Protein AF-A4HGJ4-F1 (afdb_monomer_lite)

Foldseek 3Di:
DFDFDDDPPDDPDDDDDDDDDDDDDDDDDDDDDDDDDDDDDDDDDDDDDPDDDDDDDDDDDDDDDDDDDDPPPDPPPPPDPPDDDDDDDDDDDDDDDDDDDDDPPPPPPDQPFPLAQDQVDPLQPQEPRVVLSVLSCVVCPPHPVVVVSVVVSVVVVVVVVVVVVVVVVVVVDDPVVVVVVVVVVVVVVVVVVVPDDPLWDKGKGFGPQQQVVLVCVVPVVCLVFWEFEDDQQFGQATHSVLSNLSDGHGDRNVSSCVSPVRYHYHYGDVVSLQVVLVVLLVLLCVQAVPWDDDPSGIIMGRNSVVCVVVVVDDVVNSVVVSSVSD

Radius of gyration: 28.32 Å; chains: 1; bounding box: 70×80×65 Å

Secondary structure (DSSP, 8-state):
----------------------------------PPPPP--------------------------------SSSSSSSSS--SS---PPP-----------------------TTS----STT-TTS-HHHHHHHHHHHHTTSHHHHHHHHHHHHHHHHHHHHHHHHHHHHHS-HHHHHHHHHHHHHHHHHHHHT------EEEEE-TTHHHHHHHHH-GGGTTS-EEEE-SS-EEEE-HHHHHTT--TTS-HHHHHHH-TT-EEEPP-HHHHHHHHHHHHHHHTTT-TT-EEETTTEEEEETHHHHHH-TT--HHHHHHHHHHH-

Structure (mmCIF, N/CA/C/O backbone):
data_AF-A4HGJ4-F1
#
_entry.id   AF-A4HGJ4-F1
#
loop_
_atom_site.group_PDB
_atom_site.id
_atom_site.type_symbol
_atom_site.label_atom_id
_atom_site.label_alt_id
_atom_site.label_comp_id
_atom_site.label_asym_id
_atom_site.label_entity_id
_atom_site.label_seq_id
_atom_site.pdbx_PDB_ins_code
_atom_site.Cartn_x
_atom_site.Cartn_y
_atom_site.Cartn_z
_atom_site.occupancy
_atom_site.B_iso_or_equiv
_atom_site.auth_seq_id
_atom_site.auth_comp_id
_atom_site.auth_asym_id
_atom_site.auth_atom_id
_atom_site.pdbx_PDB_model_num
ATOM 1 N N . MET A 1 1 ? 2.412 -6.484 -20.159 1.00 36.53 1 MET A N 1
ATOM 2 C CA . MET A 1 1 ? 2.155 -5.087 -19.794 1.00 36.53 1 MET A CA 1
ATOM 3 C C . MET A 1 1 ? 1.325 -5.109 -18.534 1.00 36.53 1 MET A C 1
ATOM 5 O O . MET A 1 1 ? 0.132 -5.397 -18.604 1.00 36.53 1 MET A O 1
ATOM 9 N N . LEU A 1 2 ? 1.982 -4.941 -17.387 1.00 36.12 2 LEU A N 1
ATOM 10 C CA . LEU A 1 2 ? 1.261 -4.627 -16.158 1.00 36.12 2 LEU A CA 1
ATOM 11 C C . LEU A 1 2 ? 0.687 -3.218 -16.354 1.00 36.12 2 LEU A C 1
ATOM 13 O O . LEU A 1 2 ? 1.397 -2.320 -16.800 1.00 36.12 2 LEU A O 1
ATOM 17 N N . ARG A 1 3 ? -0.611 -3.014 -16.108 1.00 36.28 3 ARG A N 1
ATOM 18 C CA . ARG A 1 3 ? -1.136 -1.643 -16.056 1.00 36.28 3 ARG A CA 1
ATOM 19 C C . ARG A 1 3 ? -0.611 -0.991 -14.766 1.00 36.28 3 ARG A C 1
ATOM 21 O O . ARG A 1 3 ? -0.331 -1.680 -13.796 1.00 36.28 3 ARG A O 1
ATOM 28 N N . LEU A 1 4 ? -0.381 0.317 -14.803 1.00 37.44 4 LEU A N 1
ATOM 29 C CA . LEU A 1 4 ? 0.033 1.147 -13.666 1.00 37.44 4 LEU A CA 1
ATOM 30 C C . LEU A 1 4 ? -1.010 2.259 -13.546 1.00 37.44 4 LEU A C 1
ATOM 32 O O . LEU A 1 4 ? -1.086 3.113 -14.443 1.00 37.44 4 LEU A O 1
ATOM 36 N N . SER A 1 5 ? -1.820 2.263 -12.491 1.00 37.53 5 SER A N 1
ATOM 37 C CA . SER A 1 5 ? -2.926 3.195 -12.326 1.00 37.53 5 SER A CA 1
ATOM 38 C C . SER A 1 5 ? -2.536 4.365 -11.425 1.00 37.53 5 SER A C 1
ATOM 40 O O . SER A 1 5 ? -1.916 4.219 -10.383 1.00 37.53 5 SER A O 1
ATOM 42 N N . ARG A 1 6 ? -2.918 5.560 -11.899 1.00 34.91 6 ARG A N 1
ATOM 43 C CA . ARG A 1 6 ? -2.829 6.883 -11.254 1.00 34.91 6 ARG A CA 1
ATOM 44 C C . ARG A 1 6 ? -1.447 7.299 -10.728 1.00 34.91 6 ARG A C 1
ATOM 46 O O . ARG A 1 6 ? -1.120 7.141 -9.563 1.00 34.91 6 ARG A O 1
ATOM 53 N N . PHE A 1 7 ? -0.728 8.047 -11.566 1.00 40.53 7 PHE A N 1
ATOM 54 C CA . PHE A 1 7 ? 0.300 8.976 -11.096 1.00 40.53 7 PHE A CA 1
ATOM 55 C C . PHE A 1 7 ? -0.359 10.220 -10.497 1.00 40.53 7 PHE A C 1
ATOM 57 O O . PHE A 1 7 ? -1.125 10.907 -11.175 1.00 40.53 7 PHE A O 1
ATOM 64 N N . VAL A 1 8 ? -0.008 10.556 -9.257 1.00 29.78 8 VAL A N 1
ATOM 65 C CA . VAL A 1 8 ? -0.188 11.914 -8.738 1.00 29.78 8 VAL A CA 1
ATOM 66 C C . VAL A 1 8 ? 1.112 12.669 -8.996 1.00 29.78 8 VAL A C 1
ATOM 68 O O . VAL A 1 8 ? 2.023 12.678 -8.176 1.00 29.78 8 VAL A O 1
ATOM 71 N N . ALA A 1 9 ? 1.209 13.308 -10.162 1.00 31.14 9 ALA A N 1
ATOM 72 C CA . ALA A 1 9 ? 2.200 14.355 -10.370 1.00 31.14 9 ALA A CA 1
ATOM 73 C C . ALA A 1 9 ? 1.702 15.613 -9.647 1.00 31.14 9 ALA A C 1
ATOM 75 O O . ALA A 1 9 ? 0.916 16.396 -10.178 1.00 31.14 9 ALA A O 1
ATOM 76 N N . SER A 1 10 ? 2.113 15.777 -8.394 1.00 28.58 10 SER A N 1
ATOM 77 C CA . SER A 1 10 ? 1.894 17.014 -7.651 1.00 28.58 10 SER A CA 1
ATOM 78 C C . SER A 1 10 ? 2.831 18.092 -8.205 1.00 28.58 10 SER A C 1
ATOM 80 O O . SER A 1 10 ? 4.025 18.105 -7.913 1.00 28.58 10 SER A O 1
ATOM 82 N N . THR A 1 11 ? 2.309 18.995 -9.037 1.00 31.81 11 THR A N 1
ATOM 83 C CA . THR A 1 11 ? 2.956 20.284 -9.312 1.00 31.81 11 THR A CA 1
ATOM 84 C C . THR A 1 11 ? 2.293 21.345 -8.445 1.00 31.81 11 THR A C 1
ATOM 86 O O . THR A 1 11 ? 1.161 21.753 -8.715 1.00 31.81 11 THR A O 1
ATOM 89 N N . VAL A 1 12 ? 2.989 21.815 -7.411 1.00 30.05 12 VAL A N 1
ATOM 90 C CA . VAL A 1 12 ? 2.562 22.997 -6.655 1.00 30.05 12 VAL A CA 1
ATOM 91 C C . VAL A 1 12 ? 2.802 24.222 -7.540 1.00 30.05 12 VAL A C 1
ATOM 93 O O . VAL A 1 12 ? 3.932 24.669 -7.717 1.00 30.05 12 VAL A O 1
ATOM 96 N N . SER A 1 13 ? 1.735 24.730 -8.160 1.00 30.45 13 SER A N 1
ATOM 97 C CA . SER A 1 13 ? 1.760 25.964 -8.950 1.00 30.45 13 SER A CA 1
ATOM 98 C C . SER A 1 13 ? 1.576 27.164 -8.022 1.00 30.45 13 SER A C 1
ATOM 100 O O . SER A 1 13 ? 0.504 27.363 -7.450 1.00 30.45 13 SER A O 1
ATOM 102 N N . SER A 1 14 ? 2.617 27.982 -7.880 1.00 33.09 14 SER A N 1
ATOM 103 C CA . SER A 1 14 ? 2.534 29.294 -7.245 1.00 33.09 14 SER A CA 1
ATOM 104 C C . SER A 1 14 ? 1.786 30.266 -8.167 1.00 33.09 14 SER A C 1
ATOM 106 O O . SER A 1 14 ? 2.347 30.842 -9.096 1.00 33.09 14 SER A O 1
ATOM 108 N N . LYS A 1 15 ? 0.485 30.469 -7.926 1.00 32.53 15 LYS A N 1
ATOM 109 C CA . LYS A 1 15 ? -0.260 31.578 -8.540 1.00 32.53 15 LYS A CA 1
ATOM 110 C C . LYS A 1 15 ? -0.033 32.860 -7.738 1.00 32.53 15 LYS A C 1
ATOM 112 O O . LYS A 1 15 ? -0.695 33.087 -6.732 1.00 32.53 15 LYS A O 1
ATOM 117 N N . GLY A 1 16 ? 0.867 33.705 -8.233 1.00 29.75 16 GLY A N 1
ATOM 118 C CA . GLY A 1 16 ? 0.928 35.139 -7.943 1.00 29.75 16 GLY A CA 1
ATOM 119 C C . GLY A 1 16 ? 0.591 35.935 -9.207 1.00 29.75 16 GLY A C 1
ATOM 120 O O . GLY A 1 16 ? 1.117 35.650 -10.279 1.00 29.75 16 GLY A O 1
ATOM 121 N N . LEU A 1 17 ? -0.336 36.886 -9.086 1.00 29.78 17 LEU A N 1
ATOM 122 C CA . LEU A 1 17 ? -0.850 37.766 -10.141 1.00 29.78 17 LEU A CA 1
ATOM 123 C C . LEU A 1 17 ? 0.249 38.582 -10.853 1.00 29.78 17 LEU A C 1
ATOM 125 O O . LEU A 1 17 ? 0.944 39.357 -10.205 1.00 29.78 17 LEU A O 1
ATOM 129 N N . ALA A 1 18 ? 0.264 38.555 -12.191 1.00 30.25 18 ALA A N 1
ATOM 130 C CA . ALA A 1 18 ? 0.560 39.715 -13.044 1.00 30.25 18 ALA A CA 1
ATOM 131 C C . ALA A 1 18 ? -0.039 39.507 -14.452 1.00 30.25 18 ALA A C 1
ATOM 133 O O . ALA A 1 18 ? -0.138 38.384 -14.943 1.00 30.25 18 ALA A O 1
ATOM 134 N N . ARG A 1 19 ? -0.514 40.592 -15.073 1.00 29.17 19 ARG A N 1
ATOM 135 C CA . ARG A 1 19 ? -1.414 40.634 -16.241 1.00 29.17 19 ARG A CA 1
ATOM 136 C C . ARG A 1 19 ? -0.666 41.113 -17.501 1.00 29.17 19 ARG A C 1
ATOM 138 O O . ARG A 1 19 ? 0.085 42.072 -17.398 1.00 29.17 19 ARG A O 1
ATOM 145 N N . ALA A 1 20 ? -1.030 40.529 -18.656 1.00 28.45 20 ALA A N 1
ATOM 146 C CA . ALA A 1 20 ? -0.719 40.890 -20.063 1.00 28.45 20 ALA A CA 1
ATOM 147 C C . ALA A 1 20 ? 0.747 40.677 -20.518 1.00 28.45 20 ALA A C 1
ATOM 149 O O . ALA A 1 20 ? 1.666 41.003 -19.789 1.00 28.45 20 ALA A O 1
ATOM 150 N N . SER A 1 21 ? 1.053 40.111 -21.693 1.00 29.00 21 SER A N 1
ATOM 151 C CA . SER A 1 21 ? 0.516 40.366 -23.040 1.00 29.00 21 SER A CA 1
ATOM 152 C C . SER A 1 21 ? 0.541 39.121 -23.959 1.00 29.00 21 SER A C 1
ATOM 154 O O . SER A 1 21 ? 1.240 38.143 -23.716 1.00 29.00 21 SER A O 1
ATOM 156 N N . LYS A 1 22 ? -0.281 39.155 -25.020 1.00 33.75 22 LYS A N 1
ATOM 157 C CA . LYS A 1 22 ? -0.401 38.128 -26.069 1.00 33.75 22 LYS A CA 1
ATOM 158 C C . LYS A 1 22 ? 0.789 38.177 -27.035 1.00 33.75 22 LYS A C 1
ATOM 160 O O . LYS A 1 22 ? 1.033 39.230 -27.615 1.00 33.75 22 LYS A O 1
ATOM 165 N N . GLN A 1 23 ? 1.379 37.023 -27.339 1.00 29.12 23 GLN A N 1
ATOM 166 C CA . GLN A 1 23 ? 1.989 36.754 -28.643 1.00 29.12 23 GLN A CA 1
ATOM 167 C C . GLN A 1 23 ? 1.829 35.268 -28.982 1.00 29.12 23 GLN A C 1
ATOM 169 O O . GLN A 1 23 ? 2.230 34.382 -28.236 1.00 29.12 23 GLN A O 1
ATOM 174 N N . THR A 1 24 ? 1.140 35.018 -30.090 1.00 33.53 24 THR A N 1
ATOM 175 C CA . THR A 1 24 ? 0.968 33.715 -30.729 1.00 33.53 24 THR A CA 1
ATOM 176 C C . THR A 1 24 ? 2.212 33.389 -31.539 1.00 33.53 24 THR A C 1
ATOM 178 O O . THR A 1 24 ? 2.501 34.105 -32.495 1.00 33.53 24 THR A O 1
ATOM 181 N N . GLU A 1 25 ? 2.884 32.285 -31.225 1.00 31.38 25 GLU A N 1
ATOM 182 C CA . GLU A 1 25 ? 3.887 31.695 -32.108 1.00 31.38 25 GLU A CA 1
ATOM 183 C C . GLU A 1 25 ? 3.590 30.198 -32.254 1.00 31.38 25 GLU A C 1
ATOM 185 O O . GLU A 1 25 ? 3.600 29.434 -31.287 1.00 31.38 25 GLU A O 1
ATOM 190 N N . LYS A 1 26 ? 3.224 29.798 -33.477 1.00 31.06 26 LYS A N 1
ATOM 191 C CA . LYS A 1 26 ? 3.105 28.397 -33.883 1.00 31.06 26 LYS A CA 1
ATOM 192 C C . LYS A 1 26 ? 4.516 27.811 -33.921 1.00 31.06 26 LYS A C 1
ATOM 194 O O . LYS A 1 26 ? 5.380 28.380 -34.579 1.00 31.06 26 LYS A O 1
ATOM 199 N N . ARG A 1 27 ? 4.741 26.677 -33.257 1.00 33.22 27 ARG A N 1
ATOM 200 C CA . ARG A 1 27 ? 5.938 25.857 -33.469 1.00 33.22 27 ARG A CA 1
ATOM 201 C C . ARG A 1 27 ? 5.525 24.494 -33.990 1.00 33.22 27 ARG A C 1
ATOM 203 O O . ARG A 1 27 ? 4.803 23.757 -33.323 1.00 33.22 27 ARG A O 1
ATOM 210 N N . ASP A 1 28 ? 5.978 24.225 -35.205 1.00 30.50 28 ASP A N 1
ATOM 211 C CA . ASP A 1 28 ? 5.847 22.958 -35.900 1.00 30.50 28 ASP A CA 1
ATOM 212 C C . ASP A 1 28 ? 6.607 21.858 -35.146 1.00 30.50 28 ASP A C 1
ATOM 214 O O . ASP A 1 28 ? 7.764 22.022 -34.753 1.00 30.50 28 ASP A O 1
ATOM 218 N N . LEU A 1 29 ? 5.926 20.736 -34.918 1.00 32.53 29 LEU A N 1
ATOM 219 C CA . LEU A 1 29 ? 6.485 19.533 -34.312 1.00 32.53 29 LEU A CA 1
ATOM 220 C C . LEU A 1 29 ? 7.150 18.692 -35.405 1.00 32.53 29 LEU A C 1
ATOM 222 O O . LEU A 1 29 ? 6.467 18.122 -36.254 1.00 32.53 29 LEU A O 1
ATOM 226 N N . HIS A 1 30 ? 8.474 18.561 -35.342 1.00 32.75 30 HIS A N 1
ATOM 227 C CA . HIS A 1 30 ? 9.201 17.483 -36.010 1.00 32.75 30 HIS A CA 1
ATOM 228 C C . HIS A 1 30 ? 9.827 16.541 -34.968 1.00 32.75 30 HIS A C 1
ATOM 230 O O . HIS A 1 30 ? 10.297 17.006 -33.928 1.00 32.75 30 HIS A O 1
ATOM 236 N N . PRO A 1 31 ? 9.821 15.218 -35.215 1.00 31.47 31 PRO A N 1
ATOM 237 C CA . PRO A 1 31 ? 10.216 14.223 -34.227 1.00 31.47 31 PRO A CA 1
ATOM 238 C C . PRO A 1 31 ? 11.740 14.174 -34.076 1.00 31.47 31 PRO A C 1
ATOM 240 O O . PRO A 1 31 ? 12.463 13.911 -35.037 1.00 31.47 31 PRO A O 1
ATOM 243 N N . VAL A 1 32 ? 12.235 14.382 -32.855 1.00 33.41 32 VAL A N 1
ATOM 244 C CA . VAL A 1 32 ? 13.639 14.127 -32.513 1.00 33.41 32 VAL A CA 1
ATOM 245 C C . VAL A 1 32 ? 13.756 12.678 -32.056 1.00 33.41 32 VAL A C 1
ATOM 247 O O . VAL A 1 32 ? 13.299 12.307 -30.979 1.00 33.41 32 VAL A O 1
ATOM 250 N N . ALA A 1 33 ? 14.363 11.847 -32.901 1.00 31.89 33 ALA A N 1
ATOM 251 C CA . ALA A 1 33 ? 14.753 10.489 -32.555 1.00 31.89 33 ALA A CA 1
ATOM 252 C C . ALA A 1 33 ? 15.842 10.525 -31.469 1.00 31.89 33 ALA A C 1
ATOM 254 O O . ALA A 1 33 ? 16.984 10.909 -31.733 1.00 31.89 33 ALA A O 1
ATOM 255 N N . ALA A 1 34 ? 15.500 10.114 -30.248 1.00 33.03 34 ALA A N 1
ATOM 256 C CA . ALA A 1 34 ? 16.476 9.888 -29.193 1.00 33.03 34 ALA A CA 1
ATOM 257 C C . ALA A 1 34 ? 17.326 8.653 -29.544 1.00 33.03 34 ALA A C 1
ATOM 259 O O . ALA A 1 34 ? 16.843 7.520 -29.583 1.00 33.03 34 ALA A O 1
ATOM 260 N N . LYS A 1 35 ? 18.611 8.877 -29.840 1.00 31.59 35 LYS A N 1
ATOM 261 C CA . LYS A 1 35 ? 19.610 7.813 -29.985 1.00 31.59 35 LYS A CA 1
ATOM 262 C C . LYS A 1 35 ? 19.800 7.118 -28.634 1.00 31.59 35 LYS A C 1
ATOM 264 O O . LYS A 1 35 ? 20.262 7.743 -27.686 1.00 31.59 35 LYS A O 1
ATOM 269 N N . LYS A 1 36 ? 19.514 5.814 -28.578 1.00 34.94 36 LYS A N 1
ATOM 270 C CA . LYS A 1 36 ? 19.982 4.927 -27.501 1.00 34.94 36 LYS A CA 1
ATOM 271 C C . LYS A 1 36 ? 21.518 4.968 -27.445 1.00 34.94 36 LYS A C 1
ATOM 273 O O . LYS A 1 36 ? 22.135 4.767 -28.495 1.00 34.94 36 LYS A O 1
ATOM 278 N N . PRO A 1 37 ? 22.158 5.172 -26.283 1.00 34.72 37 PRO A N 1
ATOM 279 C CA . PRO A 1 37 ? 23.582 4.904 -26.166 1.00 34.72 37 PRO A CA 1
ATOM 280 C C . PRO A 1 37 ? 23.824 3.389 -26.227 1.00 34.72 37 PRO A C 1
ATOM 282 O O . PRO A 1 37 ? 23.169 2.596 -25.550 1.00 34.72 37 PRO A O 1
ATOM 285 N N . SER A 1 38 ? 24.741 2.998 -27.111 1.00 29.66 38 SER A N 1
ATOM 286 C CA . SER A 1 38 ? 25.171 1.624 -27.349 1.00 29.66 38 SER A CA 1
ATOM 287 C C . SER A 1 38 ? 25.977 1.069 -26.178 1.00 29.66 38 SER A C 1
ATOM 289 O O . SER A 1 38 ? 26.776 1.776 -25.568 1.00 29.66 38 SER A O 1
ATOM 291 N N . ALA A 1 39 ? 25.820 -0.230 -25.937 1.00 32.81 39 ALA A N 1
ATOM 292 C CA . ALA A 1 39 ? 26.634 -1.010 -25.021 1.00 32.81 39 ALA A CA 1
ATOM 293 C C . ALA A 1 39 ? 28.136 -0.908 -25.338 1.00 32.81 39 ALA A C 1
ATOM 295 O O . ALA A 1 39 ? 28.534 -1.125 -26.480 1.00 32.81 39 ALA A O 1
ATOM 296 N N . ALA A 1 40 ? 28.943 -0.634 -24.309 1.00 28.36 40 ALA A N 1
ATOM 297 C CA . ALA A 1 40 ? 30.125 -1.406 -23.908 1.00 28.36 40 ALA A CA 1
ATOM 298 C C . ALA A 1 40 ? 31.046 -0.538 -23.041 1.00 28.36 40 ALA A C 1
ATOM 300 O O . ALA A 1 40 ? 31.615 0.433 -23.524 1.00 28.36 40 ALA A O 1
ATOM 301 N N . THR A 1 41 ? 31.265 -0.933 -21.788 1.00 28.41 41 THR A N 1
ATOM 302 C CA . THR A 1 41 ? 32.612 -1.173 -21.244 1.00 28.41 41 THR A CA 1
ATOM 303 C C . THR A 1 41 ? 32.443 -2.083 -20.029 1.00 28.41 41 THR A C 1
ATOM 305 O O . THR A 1 41 ? 31.668 -1.790 -19.123 1.00 28.41 41 THR A O 1
ATOM 308 N N . ALA A 1 42 ? 33.119 -3.229 -20.055 1.00 33.22 42 ALA A N 1
ATOM 309 C CA . ALA A 1 42 ? 33.152 -4.185 -18.963 1.00 33.22 42 ALA A CA 1
ATOM 310 C C . ALA A 1 42 ? 33.793 -3.544 -17.723 1.00 33.22 42 ALA A C 1
ATOM 312 O O . ALA A 1 42 ? 34.939 -3.104 -17.778 1.00 33.22 42 ALA A O 1
ATOM 313 N N . ALA A 1 43 ? 33.061 -3.521 -16.611 1.00 29.48 43 ALA A N 1
ATOM 314 C CA . ALA A 1 43 ? 33.607 -3.230 -15.296 1.00 29.48 43 ALA A CA 1
ATOM 315 C C . ALA A 1 43 ? 33.555 -4.510 -14.458 1.00 29.48 43 ALA A C 1
ATOM 317 O O . ALA A 1 43 ? 32.500 -5.110 -14.256 1.00 29.48 43 ALA A O 1
ATOM 318 N N . THR A 1 44 ? 34.736 -4.940 -14.032 1.00 26.73 44 THR A N 1
ATOM 319 C CA . THR A 1 44 ? 35.010 -6.071 -13.151 1.00 26.73 44 THR A CA 1
ATOM 320 C C . THR A 1 44 ? 34.096 -6.064 -11.926 1.00 26.73 44 THR A C 1
ATOM 322 O O . THR A 1 44 ? 34.101 -5.122 -11.136 1.00 26.73 44 THR A O 1
ATOM 325 N N . VAL A 1 45 ? 33.331 -7.143 -11.757 1.00 27.39 45 VAL A N 1
ATOM 326 C CA . VAL A 1 45 ? 32.522 -7.408 -10.565 1.00 27.39 45 VAL A CA 1
ATOM 327 C C . VAL A 1 45 ? 33.462 -7.692 -9.394 1.00 27.39 45 VAL A C 1
ATOM 329 O O . VAL A 1 45 ? 34.077 -8.753 -9.324 1.00 27.39 45 VAL A O 1
ATOM 332 N N . VAL A 1 46 ? 33.567 -6.745 -8.464 1.00 28.45 46 VAL A N 1
ATOM 333 C CA . VAL A 1 46 ? 34.067 -7.000 -7.110 1.00 28.45 46 VAL A CA 1
ATOM 334 C C . VAL A 1 46 ? 32.847 -7.282 -6.240 1.00 28.45 46 VAL A C 1
ATOM 336 O O . VAL A 1 46 ? 32.057 -6.389 -5.950 1.00 28.45 46 VAL A O 1
ATOM 339 N N . THR A 1 47 ? 32.665 -8.542 -5.858 1.00 28.98 47 THR A N 1
ATOM 340 C CA . THR A 1 47 ? 31.655 -8.973 -4.886 1.00 28.98 47 THR A CA 1
ATOM 341 C C . THR A 1 47 ? 32.089 -8.594 -3.467 1.00 28.98 47 THR A C 1
ATOM 343 O O . THR A 1 47 ? 33.141 -9.074 -3.032 1.00 28.98 47 THR A O 1
ATOM 346 N N . PRO A 1 48 ? 31.295 -7.852 -2.676 1.00 30.42 48 PRO A N 1
ATOM 347 C CA . PRO A 1 48 ? 31.414 -7.894 -1.231 1.00 30.42 48 PRO A CA 1
ATOM 348 C C . PRO A 1 48 ? 30.580 -9.068 -0.705 1.00 30.42 48 PRO A C 1
ATOM 350 O O . PRO A 1 48 ? 29.352 -9.074 -0.773 1.00 30.42 48 PRO A O 1
ATOM 353 N N . SER A 1 49 ? 31.275 -10.079 -0.185 1.00 29.28 49 SER A N 1
ATOM 354 C CA . SER A 1 49 ? 30.694 -11.134 0.643 1.00 29.28 49 SER A CA 1
ATOM 355 C C . SER A 1 49 ? 30.219 -10.517 1.962 1.00 29.28 49 SER A C 1
ATOM 357 O O . SER A 1 49 ? 31.031 -10.193 2.826 1.00 29.28 49 SER A O 1
ATOM 359 N N . ALA A 1 50 ? 28.910 -10.323 2.113 1.00 30.50 50 ALA A N 1
ATOM 360 C CA . ALA A 1 50 ? 28.291 -10.059 3.407 1.00 30.50 50 ALA A CA 1
ATOM 361 C C . ALA A 1 50 ? 27.794 -11.394 3.972 1.00 30.50 50 ALA A C 1
ATOM 363 O O . ALA A 1 50 ? 26.683 -11.849 3.697 1.00 30.50 50 ALA A O 1
ATOM 364 N N . ALA A 1 51 ? 28.675 -12.050 4.725 1.00 27.78 51 ALA A N 1
ATOM 365 C CA . ALA A 1 51 ? 28.348 -13.224 5.512 1.00 27.78 51 ALA A CA 1
ATOM 366 C C . ALA A 1 51 ? 27.362 -12.836 6.624 1.00 27.78 51 ALA A C 1
ATOM 368 O O . ALA A 1 51 ? 27.686 -12.057 7.519 1.00 27.78 51 ALA A O 1
ATOM 369 N N . TRP A 1 52 ? 26.161 -13.407 6.580 1.00 26.80 52 TRP A N 1
ATOM 370 C CA . TRP A 1 52 ? 25.247 -13.412 7.714 1.00 26.80 52 TRP A CA 1
ATOM 371 C C . TRP A 1 52 ? 25.822 -14.350 8.779 1.00 26.80 52 TRP A C 1
ATOM 373 O O . TRP A 1 52 ? 25.828 -15.569 8.616 1.00 26.80 52 TRP A O 1
ATOM 383 N N . HIS A 1 53 ? 26.354 -13.782 9.860 1.00 25.92 53 HIS A N 1
ATOM 384 C CA . HIS A 1 53 ? 26.686 -14.535 11.064 1.00 25.92 53 HIS A CA 1
ATOM 385 C C . HIS A 1 53 ? 25.394 -14.989 11.750 1.00 25.92 53 HIS A C 1
ATOM 387 O O . HIS A 1 53 ? 24.672 -14.189 12.341 1.00 25.92 53 HIS A O 1
ATOM 393 N N . VAL A 1 54 ? 25.120 -16.291 11.673 1.00 28.59 54 VAL A N 1
ATOM 394 C CA . VAL A 1 54 ? 24.168 -16.989 12.538 1.00 28.59 54 VAL A CA 1
ATOM 395 C C . VAL A 1 54 ? 24.985 -17.681 13.625 1.00 28.59 54 VAL A C 1
ATOM 397 O O . VAL A 1 54 ? 25.745 -18.604 13.338 1.00 28.59 54 VAL A O 1
ATOM 400 N N . SER A 1 55 ? 24.851 -17.227 14.870 1.00 26.75 55 SER A N 1
ATOM 401 C CA . SER A 1 55 ? 25.374 -17.953 16.032 1.00 26.75 55 SER A CA 1
ATOM 402 C C . SER A 1 55 ? 24.509 -19.190 16.313 1.00 26.75 55 SER A C 1
ATOM 404 O O . SER A 1 55 ? 23.284 -19.056 16.356 1.00 26.75 55 SER A O 1
ATOM 406 N N . PRO A 1 56 ? 25.100 -20.378 16.549 1.00 28.50 56 PRO A N 1
ATOM 407 C CA . PRO A 1 56 ? 24.364 -21.582 16.902 1.00 28.50 56 PRO A CA 1
ATOM 408 C C . PRO A 1 56 ? 24.396 -21.821 18.417 1.00 28.50 56 PRO A C 1
ATOM 410 O O . PRO A 1 56 ? 25.460 -22.001 19.005 1.00 28.50 56 PRO A O 1
ATOM 413 N N . SER A 1 57 ? 23.230 -21.916 19.053 1.00 26.59 57 SER A N 1
ATOM 414 C CA . SER A 1 57 ? 23.074 -22.732 20.261 1.00 26.59 57 SER A CA 1
ATOM 415 C C . SER A 1 57 ? 21.608 -23.125 20.453 1.00 26.59 57 SER A C 1
ATOM 417 O O . SER A 1 57 ? 20.743 -22.286 20.666 1.00 26.59 57 SER A O 1
ATOM 419 N N . MET A 1 58 ? 21.319 -24.418 20.301 1.00 25.95 58 MET A N 1
ATOM 420 C CA . MET A 1 58 ? 20.669 -25.290 21.291 1.00 25.95 58 MET A CA 1
ATOM 421 C C . MET A 1 58 ? 20.248 -26.611 20.621 1.00 25.95 58 MET A C 1
ATOM 423 O O . MET A 1 58 ? 19.710 -26.641 19.518 1.00 25.95 58 MET A O 1
ATOM 427 N N . SER A 1 59 ? 20.592 -27.704 21.302 1.00 28.86 59 SER A N 1
ATOM 428 C CA . SER A 1 59 ? 20.492 -29.105 20.877 1.00 28.86 59 SER A CA 1
ATOM 429 C C . SER A 1 59 ? 19.059 -29.673 20.883 1.00 28.86 59 SER A C 1
ATOM 431 O O . SER A 1 59 ? 18.166 -29.070 21.478 1.00 28.86 59 SER A O 1
ATOM 433 N N . PRO A 1 60 ? 18.840 -30.851 20.256 1.00 30.00 60 PRO A N 1
ATOM 434 C CA . PRO A 1 60 ? 17.525 -31.387 19.919 1.00 30.00 60 PRO A CA 1
ATOM 435 C C . PRO A 1 60 ? 16.956 -32.306 21.009 1.00 30.00 60 PRO A C 1
ATOM 437 O O . PRO A 1 60 ? 17.673 -33.138 21.562 1.00 30.00 60 PRO A O 1
ATOM 440 N N . ALA A 1 61 ? 15.644 -32.235 21.248 1.00 27.39 61 ALA A N 1
ATOM 441 C CA . ALA A 1 61 ? 14.911 -33.283 21.952 1.00 27.39 61 ALA A CA 1
ATOM 442 C C . ALA A 1 61 ? 13.441 -33.347 21.505 1.00 27.39 61 ALA A C 1
ATOM 444 O O . ALA A 1 61 ? 12.795 -32.321 21.322 1.00 27.39 61 ALA A O 1
ATOM 445 N N . ALA A 1 62 ? 12.956 -34.587 21.398 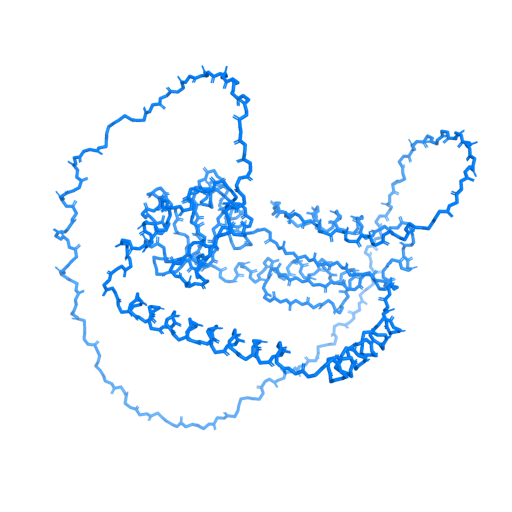1.00 26.17 62 ALA A N 1
ATOM 446 C CA . ALA A 1 62 ? 11.569 -35.035 21.253 1.00 26.17 62 ALA A CA 1
ATOM 447 C C . ALA A 1 62 ? 10.882 -34.844 19.884 1.00 26.17 62 ALA A C 1
ATOM 449 O O . ALA A 1 62 ? 10.126 -33.910 19.632 1.00 26.17 62 ALA A O 1
ATOM 450 N N . ARG A 1 63 ? 11.076 -35.862 19.032 1.00 24.78 63 ARG A N 1
ATOM 451 C CA . ARG A 1 63 ? 9.972 -36.471 18.273 1.00 24.78 63 ARG A CA 1
ATOM 452 C C . ARG A 1 63 ? 8.913 -36.951 19.272 1.00 24.78 63 ARG A C 1
ATOM 454 O O . ARG A 1 63 ? 9.309 -37.528 20.276 1.00 24.78 63 ARG A O 1
ATOM 461 N N . ASP A 1 64 ? 7.631 -36.720 18.988 1.00 26.95 64 ASP A N 1
ATOM 462 C CA . ASP A 1 64 ? 6.607 -37.774 18.962 1.00 26.95 64 ASP A CA 1
ATOM 463 C C . ASP A 1 64 ? 5.203 -37.243 18.610 1.00 26.95 64 ASP A C 1
ATOM 465 O O . ASP A 1 64 ? 4.770 -36.190 19.065 1.00 26.95 64 ASP A O 1
ATOM 469 N N . HIS A 1 65 ? 4.524 -38.038 17.777 1.00 27.67 65 HIS A N 1
ATOM 470 C CA . HIS A 1 65 ? 3.076 -38.178 17.592 1.00 27.67 65 HIS A CA 1
ATOM 471 C C . HIS A 1 65 ? 2.204 -36.941 17.297 1.00 27.67 65 HIS A C 1
ATOM 473 O O . HIS A 1 65 ? 1.717 -36.272 18.198 1.00 27.67 65 HIS A O 1
ATOM 479 N N . TYR A 1 66 ? 1.802 -36.793 16.027 1.00 25.20 66 TYR A N 1
ATOM 480 C CA . TYR A 1 66 ? 0.416 -36.422 15.717 1.00 25.20 66 TYR A CA 1
ATOM 481 C C . TYR A 1 66 ? -0.129 -37.348 14.630 1.00 25.20 66 TYR A C 1
ATOM 483 O O . TYR A 1 66 ? 0.318 -37.351 13.483 1.00 25.20 66 TYR A O 1
ATOM 491 N N . SER A 1 67 ? -1.041 -38.212 15.060 1.00 29.77 67 SER A N 1
ATOM 492 C CA . SER A 1 67 ? -1.745 -39.199 14.261 1.00 29.77 67 SER A CA 1
ATOM 493 C C . SER A 1 67 ? -2.815 -38.555 13.388 1.00 29.77 67 SER A C 1
ATOM 495 O O . SER A 1 67 ? -3.504 -37.616 13.777 1.00 29.77 67 SER A O 1
ATOM 497 N N . ASN A 1 68 ? -2.947 -39.142 12.208 1.00 32.75 68 ASN A N 1
ATOM 498 C CA . ASN A 1 68 ? -3.938 -38.890 11.184 1.00 32.75 68 ASN A CA 1
ATOM 499 C C . ASN A 1 68 ? -5.330 -39.357 11.658 1.00 32.75 68 ASN A C 1
ATOM 501 O O . ASN A 1 68 ? -5.577 -40.558 11.725 1.00 32.75 68 ASN A O 1
ATOM 505 N N . SER A 1 69 ? -6.230 -38.430 11.986 1.00 29.27 69 SER A N 1
ATOM 506 C CA . SER A 1 69 ? -7.668 -38.704 12.106 1.00 29.27 69 SER A CA 1
ATOM 507 C C . SER A 1 69 ? -8.459 -37.398 12.040 1.00 29.27 69 SER A C 1
ATOM 509 O O . SER A 1 69 ? -8.616 -36.740 13.057 1.00 29.27 69 SER A O 1
ATOM 511 N N . HIS A 1 70 ? -8.892 -37.005 10.840 1.00 29.81 70 HIS A N 1
ATOM 512 C CA . HIS A 1 70 ? -10.148 -36.282 10.564 1.00 29.81 70 HIS A CA 1
ATOM 513 C C . HIS A 1 70 ? -10.269 -36.064 9.051 1.00 29.81 70 HIS A C 1
ATOM 515 O O . HIS A 1 70 ? -10.226 -34.954 8.531 1.00 29.81 70 HIS A O 1
ATOM 521 N N . ALA A 1 71 ? -10.388 -37.181 8.339 1.00 31.72 71 ALA A N 1
ATOM 522 C CA . ALA A 1 71 ? -10.833 -37.238 6.956 1.00 31.72 71 ALA A CA 1
ATOM 523 C C . ALA A 1 71 ? -12.096 -38.110 6.942 1.00 31.72 71 ALA A C 1
ATOM 525 O O . ALA A 1 71 ? -12.007 -39.298 6.655 1.00 31.72 71 ALA A O 1
ATOM 526 N N . ALA A 1 72 ? -13.228 -37.554 7.390 1.00 30.94 72 ALA A N 1
ATOM 527 C CA . ALA A 1 72 ? -14.536 -38.223 7.311 1.00 30.94 72 ALA A CA 1
ATOM 528 C C . ALA A 1 72 ? -15.770 -37.313 7.506 1.00 30.94 72 ALA A C 1
ATOM 530 O O . ALA A 1 72 ? -16.869 -37.785 7.256 1.00 30.94 72 ALA A O 1
ATOM 531 N N . ASP A 1 73 ? -15.635 -36.033 7.882 1.00 30.88 73 ASP A N 1
ATOM 532 C CA . ASP A 1 73 ? -16.799 -35.215 8.291 1.00 30.88 73 ASP A CA 1
ATOM 533 C C . ASP A 1 73 ? -17.089 -33.995 7.387 1.00 30.88 73 ASP A C 1
ATOM 535 O O . ASP A 1 73 ? -17.641 -33.001 7.849 1.00 30.88 73 ASP A O 1
ATOM 539 N N . PHE A 1 74 ? -16.730 -34.030 6.094 1.00 30.47 74 PHE A N 1
ATOM 540 C CA . PHE A 1 74 ? -16.932 -32.881 5.182 1.00 30.47 74 PHE A CA 1
ATOM 541 C C . PHE A 1 74 ? -17.826 -33.148 3.954 1.00 30.47 74 PHE A C 1
ATOM 543 O O . PHE A 1 74 ? -17.959 -32.277 3.101 1.00 30.47 74 PHE A O 1
ATOM 550 N N . GLU A 1 75 ? -18.477 -34.311 3.854 1.00 32.25 75 GLU A N 1
ATOM 551 C CA . GLU A 1 75 ? -19.298 -34.676 2.679 1.00 32.25 75 GLU A CA 1
ATOM 552 C C . GLU A 1 75 ? -20.823 -34.552 2.868 1.00 32.25 75 GLU A C 1
ATOM 554 O O . GLU A 1 75 ? -21.579 -34.885 1.960 1.00 32.25 75 GLU A O 1
ATOM 559 N N . ALA A 1 76 ? -21.315 -34.020 3.992 1.00 31.80 76 ALA A N 1
ATOM 560 C CA . ALA A 1 76 ? -22.754 -34.038 4.292 1.00 31.80 76 ALA A CA 1
ATOM 561 C C . ALA A 1 76 ? -23.522 -32.713 4.085 1.00 31.80 76 ALA A C 1
ATOM 563 O O . ALA A 1 76 ? -24.732 -32.709 4.285 1.00 31.80 76 ALA A O 1
ATOM 564 N N . ASP A 1 77 ? -22.884 -31.615 3.656 1.00 32.34 77 ASP A N 1
ATOM 565 C CA . ASP A 1 77 ? -23.545 -30.288 3.602 1.00 32.34 77 ASP A CA 1
ATOM 566 C C . ASP A 1 77 ? -23.698 -29.699 2.181 1.00 32.34 77 ASP A C 1
ATOM 568 O O . ASP A 1 77 ? -24.054 -28.538 1.994 1.00 32.34 77 ASP A O 1
ATOM 572 N N . SER A 1 78 ? -23.456 -30.509 1.142 1.00 33.62 78 SER A N 1
ATOM 573 C CA . SER A 1 78 ? -23.514 -30.081 -0.269 1.00 33.62 78 SER A CA 1
ATOM 574 C C . SER A 1 78 ? -24.884 -30.279 -0.948 1.00 33.62 78 SER A C 1
ATOM 576 O O . SER A 1 78 ? -24.999 -30.018 -2.143 1.00 33.62 78 SER A O 1
ATOM 578 N N . ALA A 1 79 ? -25.923 -30.738 -0.241 1.00 30.52 79 ALA A N 1
ATOM 579 C CA . ALA A 1 79 ? -27.163 -31.213 -0.878 1.00 30.52 79 ALA A CA 1
ATOM 580 C C . ALA A 1 79 ? -28.433 -30.375 -0.607 1.00 30.52 79 ALA A C 1
ATOM 582 O O . ALA A 1 79 ? -29.513 -30.771 -1.034 1.00 30.52 79 ALA A O 1
ATOM 583 N N . ALA A 1 80 ? -28.345 -29.221 0.067 1.00 32.09 80 ALA A N 1
ATOM 584 C CA . ALA A 1 80 ? -29.532 -28.441 0.466 1.00 32.09 80 ALA A CA 1
ATOM 585 C C . ALA A 1 80 ? -29.649 -27.032 -0.159 1.00 32.09 80 ALA A C 1
ATOM 587 O O . ALA A 1 80 ? -30.467 -26.233 0.290 1.00 32.09 80 ALA A O 1
ATOM 588 N N . LEU A 1 81 ? -28.867 -26.712 -1.198 1.00 32.56 81 LEU A N 1
ATOM 589 C CA . LEU A 1 81 ? -28.842 -25.379 -1.834 1.00 32.56 81 LEU A CA 1
ATOM 590 C C . LEU A 1 81 ? -29.089 -25.400 -3.355 1.00 32.56 81 LEU A C 1
ATOM 592 O O . LEU A 1 81 ? -28.786 -24.435 -4.049 1.00 32.56 81 LEU A O 1
ATOM 596 N N . GLU A 1 82 ? -29.698 -26.469 -3.875 1.00 31.58 82 GLU A N 1
ATOM 597 C CA . GLU A 1 82 ? -30.234 -26.522 -5.242 1.00 31.58 82 GLU A CA 1
ATOM 598 C C . GLU A 1 82 ? -31.752 -26.292 -5.252 1.00 31.58 82 GLU A C 1
ATOM 600 O O . GLU A 1 82 ? -32.546 -27.184 -5.528 1.00 31.58 82 GLU A O 1
ATOM 605 N N . ALA A 1 83 ? -32.180 -25.071 -4.940 1.00 32.66 83 ALA A N 1
ATOM 606 C CA . ALA A 1 83 ? -33.492 -24.568 -5.338 1.00 32.66 83 ALA A CA 1
ATOM 607 C C . ALA A 1 83 ? -33.454 -23.037 -5.283 1.00 32.66 83 ALA A C 1
ATOM 609 O O . ALA A 1 83 ? -33.238 -22.474 -4.218 1.00 32.66 83 ALA A O 1
ATOM 610 N N . HIS A 1 84 ? -33.678 -22.391 -6.433 1.00 31.97 84 HIS A N 1
ATOM 611 C CA . HIS A 1 84 ? -33.625 -20.939 -6.702 1.00 31.97 84 HIS A CA 1
ATOM 612 C C . HIS A 1 84 ? -32.328 -20.402 -7.330 1.00 31.97 84 HIS A C 1
ATOM 614 O O . HIS A 1 84 ? -31.745 -19.428 -6.869 1.00 31.97 84 HIS A O 1
ATOM 620 N N . ALA A 1 85 ? -31.940 -20.965 -8.476 1.00 30.89 85 ALA A N 1
ATOM 621 C CA . ALA A 1 85 ? -31.078 -20.276 -9.435 1.00 30.89 85 ALA A CA 1
ATOM 622 C C . ALA A 1 85 ? -31.599 -20.495 -10.862 1.00 30.89 85 ALA A C 1
ATOM 624 O O . ALA A 1 85 ? -31.091 -21.334 -11.600 1.00 30.89 85 ALA A O 1
ATOM 625 N N . HIS A 1 86 ? -32.629 -19.747 -11.261 1.00 28.52 86 HIS A N 1
ATOM 626 C CA . HIS A 1 86 ? -33.018 -19.633 -12.665 1.00 28.52 86 HIS A CA 1
ATOM 627 C C . HIS A 1 86 ? -33.335 -18.183 -13.032 1.00 28.52 86 HIS A C 1
ATOM 629 O O . HIS A 1 86 ? -34.048 -17.492 -12.311 1.00 28.52 86 HIS A O 1
ATOM 635 N N . ALA A 1 87 ? -32.818 -17.813 -14.208 1.00 27.75 87 ALA A N 1
ATOM 636 C CA . ALA A 1 87 ? -32.952 -16.567 -14.960 1.00 27.75 87 ALA A CA 1
ATOM 637 C C . ALA A 1 87 ? -32.001 -15.413 -14.584 1.00 27.75 87 ALA A C 1
ATOM 639 O O . ALA A 1 87 ? -32.296 -14.553 -13.759 1.00 27.75 87 ALA A O 1
ATOM 640 N N . ALA A 1 88 ? -30.884 -15.342 -15.315 1.00 29.39 88 ALA A N 1
ATOM 641 C CA . ALA A 1 88 ? -30.256 -14.070 -15.658 1.00 29.39 88 ALA A CA 1
ATOM 642 C C . ALA A 1 88 ? -31.184 -13.295 -16.620 1.00 29.39 88 ALA A C 1
ATOM 644 O O . ALA A 1 88 ? -31.663 -13.905 -17.581 1.00 29.39 88 ALA A O 1
ATOM 645 N N . PRO A 1 89 ? -31.438 -11.987 -16.437 1.00 30.91 89 PRO A N 1
ATOM 646 C CA . PRO A 1 89 ? -32.082 -11.191 -17.469 1.00 30.91 89 PRO A CA 1
ATOM 647 C C . PRO A 1 89 ? -31.035 -10.701 -18.471 1.00 30.91 89 PRO A C 1
ATOM 649 O O . PRO A 1 89 ? -30.055 -10.052 -18.104 1.00 30.91 89 PRO A O 1
ATOM 652 N N . GLN A 1 90 ? -31.276 -11.011 -19.743 1.00 27.48 90 GLN A N 1
ATOM 653 C CA . GLN A 1 90 ? -30.637 -10.356 -20.877 1.00 27.48 90 GLN A CA 1
ATOM 654 C C . GLN A 1 90 ? -31.271 -8.981 -21.141 1.00 27.48 90 GLN A C 1
ATOM 656 O O . GLN A 1 90 ? -32.472 -8.804 -20.954 1.00 27.48 90 GLN A O 1
ATOM 661 N N . ASP A 1 91 ? -30.413 -8.048 -21.557 1.00 32.59 91 ASP A N 1
ATOM 662 C CA . ASP A 1 91 ? -30.610 -6.733 -22.181 1.00 32.59 91 ASP A CA 1
ATOM 663 C C . ASP A 1 91 ? -32.015 -6.108 -22.277 1.00 32.59 91 ASP A C 1
ATOM 665 O O . ASP A 1 91 ? -32.930 -6.627 -22.911 1.00 32.59 91 ASP A O 1
ATOM 669 N N . SER A 1 92 ? -32.114 -4.844 -21.848 1.00 27.20 92 SER A N 1
ATOM 670 C CA . SER A 1 92 ? -32.636 -3.777 -22.719 1.00 27.20 92 SER A CA 1
ATOM 671 C C . SER A 1 92 ? -32.333 -2.382 -22.167 1.00 27.20 92 SER A C 1
ATOM 673 O O . SER A 1 92 ? -32.502 -2.079 -20.988 1.00 27.20 92 SER A O 1
ATOM 675 N N . HIS A 1 93 ? -31.877 -1.516 -23.069 1.00 30.62 93 HIS A N 1
ATOM 676 C CA . HIS A 1 93 ? -31.778 -0.077 -22.885 1.00 30.62 93 HIS A CA 1
ATOM 677 C C . HIS A 1 93 ? -33.099 0.528 -22.390 1.00 30.62 93 HIS A C 1
ATOM 679 O O . HIS A 1 93 ? -34.126 0.379 -23.048 1.00 30.62 93 HIS A O 1
ATOM 685 N N . ASN A 1 94 ? -33.045 1.350 -21.339 1.00 25.89 94 ASN A N 1
ATOM 686 C CA . ASN A 1 94 ? -33.906 2.527 -21.283 1.00 25.89 94 ASN A CA 1
ATOM 687 C C . ASN A 1 94 ? -33.208 3.684 -20.562 1.00 25.89 94 ASN A C 1
ATOM 689 O O . ASN A 1 94 ? -32.915 3.636 -19.368 1.00 25.89 94 ASN A O 1
ATOM 693 N N . LEU A 1 95 ? -32.920 4.722 -21.340 1.00 31.69 95 LEU A N 1
ATOM 694 C CA . LEU A 1 95 ? -32.397 5.997 -20.891 1.00 31.69 95 LEU A CA 1
ATOM 695 C C . LEU A 1 95 ? -33.599 6.815 -20.397 1.00 31.69 95 LEU A C 1
ATOM 697 O O . LEU A 1 95 ? -34.334 7.376 -21.205 1.00 31.69 95 LEU A O 1
ATOM 701 N N . GLN A 1 96 ? -33.820 6.880 -19.084 1.00 26.72 96 GLN A N 1
ATOM 702 C CA . GLN A 1 96 ? -34.751 7.848 -18.506 1.00 26.72 96 GLN A CA 1
ATOM 703 C C . GLN A 1 96 ? -34.026 8.768 -17.531 1.00 26.72 96 GLN A C 1
ATOM 705 O O . GLN A 1 96 ? -33.559 8.396 -16.459 1.00 26.72 96 GLN A O 1
ATOM 710 N N . THR A 1 97 ? -33.927 10.008 -17.988 1.00 27.84 97 THR A N 1
ATOM 711 C CA . THR A 1 97 ? -33.491 11.196 -17.278 1.00 27.84 97 THR A CA 1
ATOM 712 C C . THR A 1 97 ? -34.405 11.469 -16.085 1.00 27.84 97 THR A C 1
ATOM 714 O O . THR A 1 97 ? -35.575 11.793 -16.280 1.00 27.84 97 THR A O 1
ATOM 717 N N . HIS A 1 98 ? -33.863 11.433 -14.869 1.00 27.66 98 HIS A N 1
ATOM 718 C CA . HIS A 1 98 ? -34.463 12.116 -13.725 1.00 27.66 98 HIS A CA 1
ATOM 719 C C . HIS A 1 98 ? -33.456 13.082 -13.106 1.00 27.66 98 HIS A C 1
ATOM 721 O O . HIS A 1 98 ? -32.475 12.713 -12.466 1.00 27.66 98 HIS A O 1
ATOM 727 N N . THR A 1 99 ? -33.720 14.359 -13.354 1.00 25.92 99 THR A N 1
ATOM 728 C CA . THR A 1 99 ? -33.159 15.511 -12.661 1.00 25.92 99 THR A CA 1
ATOM 729 C C . THR A 1 99 ? -33.698 15.603 -11.234 1.00 25.92 99 THR A C 1
ATOM 731 O O . THR A 1 99 ? -34.911 15.608 -11.045 1.00 25.92 99 THR A O 1
ATOM 734 N N . GLY A 1 100 ? -32.787 15.818 -10.278 1.00 24.92 100 GLY A N 1
ATOM 735 C CA . GLY A 1 100 ? -33.031 16.573 -9.046 1.00 24.92 100 GLY A CA 1
ATOM 736 C C . GLY A 1 100 ? -33.414 15.763 -7.807 1.00 24.92 100 GLY A C 1
ATOM 737 O O . GLY A 1 100 ? -34.548 15.331 -7.680 1.00 24.92 100 GLY A O 1
ATOM 738 N N . MET A 1 101 ? -32.509 15.684 -6.826 1.00 25.70 101 MET A N 1
ATOM 739 C CA . MET A 1 101 ? -32.590 16.474 -5.585 1.00 25.70 101 MET A CA 1
ATOM 740 C C . MET A 1 101 ? -31.575 15.995 -4.532 1.00 25.70 101 MET A C 1
ATOM 742 O O . MET A 1 101 ? -31.451 14.812 -4.250 1.00 25.70 101 MET A O 1
ATOM 746 N N . ASN A 1 102 ? -30.926 16.989 -3.922 1.00 28.58 102 ASN A N 1
ATOM 747 C CA . ASN A 1 102 ? -30.343 17.021 -2.580 1.00 28.58 102 ASN A CA 1
ATOM 748 C C . ASN A 1 102 ? -29.169 16.088 -2.255 1.00 28.58 102 ASN A C 1
ATOM 750 O O . ASN A 1 102 ? -29.317 14.947 -1.828 1.00 28.58 102 ASN A O 1
ATOM 754 N N . GLY A 1 103 ? -27.976 16.689 -2.312 1.00 29.34 103 GLY A N 1
ATOM 755 C CA . GLY A 1 103 ? -26.799 16.225 -1.594 1.00 29.34 103 GLY A CA 1
ATOM 756 C C . GLY A 1 103 ? -27.022 16.296 -0.085 1.00 29.34 103 GLY A C 1
ATOM 757 O O . GLY A 1 103 ? -26.723 17.303 0.552 1.00 29.34 103 GLY A O 1
ATOM 758 N N . ALA A 1 104 ? -27.521 15.207 0.486 1.00 27.80 104 ALA A N 1
ATOM 759 C CA . ALA A 1 104 ? -27.243 14.880 1.870 1.00 27.80 104 ALA A CA 1
ATOM 760 C C . ALA A 1 104 ? -25.826 14.299 1.908 1.00 27.80 104 ALA A C 1
ATOM 762 O O . ALA A 1 104 ? -25.575 13.196 1.421 1.00 27.80 104 ALA A O 1
ATOM 763 N N . GLN A 1 105 ? -24.880 15.064 2.450 1.00 29.67 105 GLN A N 1
ATOM 764 C CA . GLN A 1 105 ? -23.604 14.518 2.894 1.00 29.67 105 GLN A CA 1
ATOM 765 C C . GLN A 1 105 ? -23.907 13.518 4.015 1.00 29.67 105 GLN A C 1
ATOM 767 O O . GLN A 1 105 ? -24.014 13.891 5.180 1.00 29.67 105 GLN A O 1
ATOM 772 N N . HIS A 1 106 ? -24.092 12.249 3.655 1.00 29.88 106 HIS A N 1
ATOM 773 C CA . HIS A 1 106 ? -24.057 11.151 4.608 1.00 29.88 106 HIS A CA 1
ATOM 774 C C . HIS A 1 106 ? -22.634 11.100 5.171 1.00 29.88 106 HIS A C 1
ATOM 776 O O . HIS A 1 106 ? -21.724 10.544 4.557 1.00 29.88 106 HIS A O 1
ATOM 782 N N . GLN A 1 107 ? -22.424 11.744 6.320 1.00 31.62 107 GLN A N 1
ATOM 783 C CA . GLN A 1 107 ? -21.248 11.492 7.139 1.00 31.62 107 GLN A CA 1
ATOM 784 C C . GLN A 1 107 ? -21.365 10.053 7.628 1.00 31.62 107 GLN A C 1
ATOM 786 O O . GLN A 1 107 ? -22.151 9.738 8.521 1.00 31.62 107 GLN A O 1
ATOM 791 N N . ASP A 1 108 ? -20.639 9.166 6.957 1.00 36.59 108 ASP A N 1
ATOM 792 C CA . ASP A 1 108 ? -20.610 7.751 7.271 1.00 36.59 108 ASP A CA 1
ATOM 793 C C . ASP A 1 108 ? -19.853 7.558 8.594 1.00 36.59 108 ASP A C 1
ATOM 795 O O . ASP A 1 108 ? -18.649 7.322 8.615 1.00 36.59 108 ASP A O 1
ATOM 799 N N . HIS A 1 109 ? -20.553 7.699 9.723 1.00 37.72 109 HIS A N 1
ATOM 800 C CA . HIS A 1 109 ? -20.046 7.434 11.077 1.00 37.72 109 HIS A CA 1
ATOM 801 C C . HIS A 1 109 ? -19.805 5.930 11.342 1.00 37.72 109 HIS A C 1
ATOM 803 O O . HIS A 1 109 ? -19.815 5.480 12.490 1.00 37.72 109 HIS A O 1
ATOM 809 N N . ARG A 1 110 ? -19.588 5.122 10.297 1.00 53.31 110 ARG A N 1
ATOM 810 C CA . ARG A 1 110 ? -19.252 3.703 10.423 1.00 53.31 110 ARG A CA 1
ATOM 811 C C . ARG A 1 110 ? -17.813 3.565 10.930 1.00 53.31 110 ARG A C 1
ATOM 813 O O . ARG A 1 110 ? -16.865 4.085 10.349 1.00 53.31 110 ARG A O 1
ATOM 820 N N . SER A 1 111 ? -17.669 2.867 12.052 1.00 50.59 111 SER A N 1
ATOM 821 C CA . SER A 1 111 ? -16.400 2.536 12.709 1.00 50.59 111 SER A CA 1
ATOM 822 C C . SER A 1 111 ? -15.395 1.898 11.736 1.00 50.59 111 SER A C 1
ATOM 824 O O . SER A 1 111 ? -15.761 1.099 10.883 1.00 50.59 111 SER A O 1
ATOM 826 N N . ALA A 1 112 ? -14.102 2.202 11.857 1.00 56.22 112 ALA A N 1
ATOM 827 C CA . ALA A 1 112 ? -13.038 1.624 11.023 1.00 56.22 112 ALA A CA 1
ATOM 828 C C . ALA A 1 112 ? -12.670 0.170 11.421 1.00 56.22 112 ALA A C 1
ATOM 830 O O . ALA A 1 112 ? -11.498 -0.215 11.426 1.00 56.22 112 ALA A O 1
ATOM 831 N N . GLY A 1 113 ? -13.649 -0.630 11.852 1.00 65.06 113 GLY A N 1
ATOM 832 C CA . GLY A 1 113 ? -13.452 -2.026 12.241 1.00 65.06 113 GLY A CA 1
ATOM 833 C C . GLY A 1 113 ? -13.114 -2.921 11.047 1.00 65.06 113 GLY A C 1
ATOM 834 O O . GLY A 1 113 ? -13.546 -2.664 9.928 1.00 65.06 113 GLY A O 1
ATOM 835 N N . LYS A 1 114 ? -12.369 -4.016 11.270 1.00 71.25 114 LYS A N 1
ATOM 836 C CA . LYS A 1 114 ? -12.004 -4.968 10.198 1.00 71.25 114 LYS A CA 1
ATOM 837 C C . LYS A 1 114 ? -13.193 -5.728 9.601 1.00 71.25 114 LYS A C 1
ATOM 839 O O . LYS A 1 114 ? -13.025 -6.373 8.570 1.00 71.25 114 LYS A O 1
ATOM 844 N N . LEU A 1 115 ? -14.348 -5.669 10.259 1.00 75.00 115 LEU A N 1
ATOM 845 C CA . LEU A 1 115 ? -15.609 -6.221 9.772 1.00 75.00 115 LEU A CA 1
ATOM 846 C C . LEU A 1 115 ? -16.272 -5.317 8.724 1.00 75.00 115 LEU A C 1
ATOM 848 O O . LEU A 1 115 ? -17.058 -5.809 7.923 1.00 75.00 115 LEU A O 1
ATOM 852 N N . ASN A 1 116 ? -15.908 -4.032 8.678 1.00 82.62 116 ASN A N 1
ATOM 853 C CA . ASN A 1 116 ? -16.483 -3.089 7.729 1.00 82.62 116 ASN A CA 1
ATOM 854 C C . ASN A 1 116 ? -15.735 -3.131 6.398 1.00 82.62 116 ASN A C 1
ATOM 856 O O . ASN A 1 116 ? -14.519 -3.370 6.318 1.00 82.62 116 ASN A O 1
ATOM 860 N N . PHE A 1 117 ? -16.485 -2.917 5.323 1.00 86.44 117 PHE A N 1
ATOM 861 C CA . PHE A 1 117 ? -15.935 -2.989 3.987 1.00 86.44 117 PHE A CA 1
ATOM 862 C C . PHE A 1 117 ? -15.284 -1.659 3.615 1.00 86.44 117 PHE A C 1
ATOM 864 O O . PHE A 1 117 ? -15.941 -0.635 3.425 1.00 86.44 117 PHE A O 1
ATOM 871 N N . ASP A 1 118 ? -13.960 -1.687 3.485 1.00 83.69 118 ASP A N 1
ATOM 872 C CA . ASP A 1 118 ? -13.192 -0.565 2.967 1.00 83.69 118 ASP A CA 1
ATOM 873 C C . ASP A 1 118 ? -13.193 -0.563 1.430 1.00 83.69 118 ASP A C 1
ATOM 875 O O . ASP A 1 118 ? -12.505 -1.363 0.788 1.00 83.69 118 ASP A O 1
ATOM 879 N N . ALA A 1 119 ? -13.961 0.366 0.859 1.00 85.38 119 ALA A N 1
ATOM 880 C CA . ALA A 1 119 ? -14.067 0.605 -0.579 1.00 85.38 119 ALA A CA 1
ATOM 881 C C . ALA A 1 119 ? -13.094 1.687 -1.096 1.00 85.38 119 ALA A C 1
ATOM 883 O O . ALA A 1 119 ? -13.189 2.097 -2.253 1.00 85.38 119 ALA A O 1
ATOM 884 N N . SER A 1 120 ? -12.157 2.170 -0.269 1.00 84.94 120 SER A N 1
ATOM 885 C CA . SER A 1 120 ? -11.209 3.222 -0.670 1.00 84.94 120 SER A CA 1
ATOM 886 C C . SER A 1 120 ? -10.171 2.752 -1.698 1.00 84.94 120 SER A C 1
ATOM 888 O O . SER A 1 120 ? -9.587 3.572 -2.411 1.00 84.94 120 SER A O 1
ATOM 890 N N . LYS A 1 121 ? -9.953 1.435 -1.820 1.00 83.62 121 LYS A N 1
ATOM 891 C CA . LYS A 1 121 ? -8.981 0.873 -2.767 1.00 83.62 121 LYS A CA 1
ATOM 892 C C . LYS A 1 121 ? -9.420 1.037 -4.224 1.00 83.62 121 LYS A C 1
ATOM 894 O O . LYS A 1 121 ? -10.599 0.955 -4.569 1.00 83.62 121 LYS A O 1
ATOM 899 N N . ALA A 1 122 ? -8.436 1.198 -5.110 1.00 84.06 122 ALA A N 1
ATOM 900 C CA . ALA A 1 122 ? -8.665 1.295 -6.548 1.00 84.06 122 ALA A CA 1
ATOM 901 C C . ALA A 1 122 ? -9.450 0.083 -7.084 1.00 84.06 122 ALA A C 1
ATOM 903 O O . ALA A 1 122 ? -9.105 -1.064 -6.795 1.00 84.06 122 ALA A O 1
ATOM 904 N N . GLY A 1 123 ? -10.487 0.330 -7.885 1.00 87.25 123 GLY A N 1
ATOM 905 C CA . GLY A 1 123 ? -11.341 -0.711 -8.457 1.00 87.25 123 GLY A CA 1
ATOM 906 C C . GLY A 1 123 ? -12.547 -1.104 -7.601 1.00 87.25 123 GLY A C 1
ATOM 907 O O . GLY A 1 123 ? -13.309 -1.956 -8.040 1.00 87.25 123 GLY A O 1
ATOM 908 N N . LEU A 1 124 ? -12.739 -0.501 -6.419 1.00 88.94 124 LEU A N 1
ATOM 909 C CA . LEU A 1 124 ? -13.889 -0.763 -5.537 1.00 88.94 124 LEU A CA 1
ATOM 910 C C . LEU A 1 124 ? -14.961 0.340 -5.569 1.00 88.94 124 LEU A C 1
ATOM 912 O O . LEU A 1 124 ? -15.956 0.246 -4.858 1.00 88.94 124 LEU A O 1
ATOM 916 N N . GLN A 1 125 ? -14.790 1.383 -6.388 1.00 86.75 125 GLN A N 1
ATOM 917 C CA . GLN A 1 125 ? -15.596 2.609 -6.285 1.00 86.75 125 GLN A CA 1
ATOM 918 C C . GLN A 1 125 ? -17.091 2.426 -6.579 1.00 86.75 125 GLN A C 1
ATOM 920 O O . GLN A 1 125 ? -17.886 3.247 -6.140 1.00 86.75 125 GLN A O 1
ATOM 925 N N . GLN A 1 126 ? -17.466 1.392 -7.335 1.00 88.06 126 GLN A N 1
ATOM 926 C CA . GLN A 1 126 ? -18.851 1.143 -7.762 1.00 88.06 126 GLN A CA 1
ATOM 927 C C . GLN A 1 126 ? -19.503 -0.036 -7.026 1.00 88.06 126 GLN A C 1
ATOM 929 O O . GLN A 1 126 ? -20.583 -0.485 -7.399 1.00 88.06 126 GLN A O 1
ATOM 934 N N . VAL A 1 127 ? -18.837 -0.577 -6.006 1.00 91.38 127 VAL A N 1
ATOM 935 C CA . VAL A 1 127 ? -19.318 -1.747 -5.270 1.00 91.38 127 VAL A CA 1
ATOM 936 C C . VAL A 1 127 ? -20.471 -1.347 -4.349 1.00 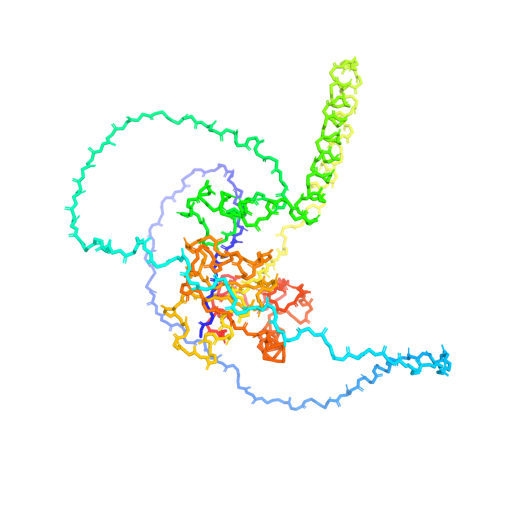91.38 127 VAL A C 1
ATOM 938 O O . VAL A 1 127 ? -20.386 -0.346 -3.637 1.00 91.38 127 VAL A O 1
ATOM 941 N N . ASN A 1 128 ? -21.530 -2.160 -4.307 1.00 92.69 128 ASN A N 1
ATOM 942 C CA . ASN A 1 128 ? -22.580 -2.022 -3.299 1.00 92.69 128 ASN A CA 1
ATOM 943 C C . ASN A 1 128 ? -22.017 -2.399 -1.917 1.00 92.69 128 ASN A C 1
ATOM 945 O O . ASN A 1 128 ? -21.929 -3.578 -1.569 1.00 92.69 128 ASN A O 1
ATOM 949 N N . LYS A 1 129 ? -21.611 -1.383 -1.149 1.00 92.31 129 LYS A N 1
ATOM 950 C CA . LYS A 1 129 ? -20.981 -1.540 0.166 1.00 92.31 129 LYS A CA 1
ATOM 951 C C . LYS A 1 129 ? -21.865 -2.317 1.141 1.00 92.31 129 LYS A C 1
ATOM 953 O O . LYS A 1 129 ? -21.368 -3.240 1.774 1.00 92.31 129 LYS A O 1
ATOM 958 N N . ASP A 1 130 ? -23.153 -1.993 1.213 1.00 92.12 130 ASP A N 1
ATOM 959 C CA . ASP A 1 130 ? -24.066 -2.593 2.191 1.00 92.12 130 ASP A CA 1
ATOM 960 C C . ASP A 1 130 ? -24.267 -4.093 1.925 1.00 92.12 130 ASP A C 1
ATOM 962 O O . ASP A 1 130 ? -24.260 -4.897 2.855 1.00 92.12 130 ASP A O 1
ATOM 966 N N . TYR A 1 131 ? -24.355 -4.492 0.650 1.00 94.44 131 TYR A N 1
ATOM 967 C CA . TYR A 1 131 ? -24.397 -5.908 0.275 1.00 94.44 131 TYR A CA 1
ATOM 968 C C . TYR A 1 131 ? -23.122 -6.650 0.696 1.00 94.44 131 TYR A C 1
ATOM 970 O O . TYR A 1 131 ? -23.191 -7.729 1.285 1.00 94.44 131 TYR A O 1
ATOM 978 N N . VAL A 1 132 ? -21.948 -6.073 0.419 1.00 94.81 132 VAL A N 1
ATOM 979 C CA . VAL A 1 132 ? -20.670 -6.710 0.766 1.00 94.81 132 VAL A CA 1
ATOM 980 C C . VAL A 1 132 ? -20.501 -6.828 2.278 1.00 94.81 132 VAL A C 1
ATOM 982 O O . VAL A 1 132 ? -20.082 -7.879 2.762 1.00 94.81 132 VAL A O 1
ATOM 985 N N . GLU A 1 133 ? -20.850 -5.781 3.027 1.00 94.19 133 GLU A N 1
ATOM 986 C CA . GLU A 1 133 ? -20.826 -5.791 4.493 1.00 94.19 133 GLU A CA 1
ATOM 987 C C . GLU A 1 133 ? -21.770 -6.853 5.059 1.00 94.19 133 GLU A C 1
ATOM 989 O O . GLU A 1 133 ? -21.349 -7.627 5.917 1.00 94.19 133 GLU A O 1
ATOM 994 N N . HIS A 1 134 ? -22.986 -6.975 4.517 1.00 94.06 134 HIS A N 1
ATOM 995 C CA . HIS A 1 134 ? -23.928 -8.020 4.914 1.00 94.06 134 HIS A CA 1
ATOM 996 C C . HIS A 1 134 ? -23.353 -9.429 4.701 1.00 94.06 134 HIS A C 1
ATOM 998 O O . HIS A 1 134 ? -23.400 -10.261 5.605 1.00 94.06 134 HIS A O 1
ATOM 1004 N N . VAL A 1 135 ? -22.739 -9.698 3.543 1.00 95.12 135 VAL A N 1
ATOM 1005 C CA . VAL A 1 135 ? -22.114 -11.005 3.271 1.00 95.12 135 VAL A CA 1
ATOM 1006 C C . VAL A 1 135 ? -20.930 -11.276 4.206 1.00 95.12 135 VAL A C 1
ATOM 1008 O O . VAL A 1 135 ? -20.772 -12.404 4.680 1.00 95.12 135 VAL A O 1
ATOM 1011 N N . ILE A 1 136 ? -20.094 -10.267 4.484 1.00 94.00 136 ILE A N 1
ATOM 1012 C CA . ILE A 1 136 ? -18.977 -10.390 5.435 1.00 94.00 136 ILE A CA 1
ATOM 1013 C C . ILE A 1 136 ? -19.507 -10.705 6.834 1.00 94.00 136 ILE A C 1
ATOM 1015 O O . ILE A 1 136 ? -18.965 -11.595 7.497 1.00 94.00 136 ILE A O 1
ATOM 1019 N N . GLU A 1 137 ? -20.544 -9.996 7.278 1.00 92.75 137 GLU A N 1
ATOM 1020 C CA . GLU A 1 137 ? -21.159 -10.197 8.584 1.00 92.75 137 GLU A CA 1
ATOM 1021 C C . GLU A 1 137 ? -21.731 -11.609 8.700 1.00 92.75 137 GLU A C 1
ATOM 1023 O O . GLU A 1 137 ? -21.303 -12.356 9.579 1.00 92.75 137 GLU A O 1
ATOM 1028 N N . GLU A 1 138 ? -22.603 -12.016 7.778 1.00 94.25 138 GLU A N 1
ATOM 1029 C CA . GLU A 1 138 ? -23.227 -13.344 7.781 1.00 94.25 138 GLU A CA 1
ATOM 1030 C C . GLU A 1 138 ? -22.187 -14.471 7.735 1.00 94.25 138 GLU A C 1
ATOM 1032 O O . GLU A 1 138 ? -22.322 -15.485 8.417 1.00 94.25 138 GLU A O 1
ATOM 1037 N N . ALA A 1 139 ? -21.098 -14.296 6.979 1.00 93.62 139 ALA A N 1
ATOM 1038 C CA . ALA A 1 139 ? -20.030 -15.291 6.906 1.00 93.62 139 ALA A CA 1
ATOM 1039 C C . ALA A 1 139 ? -19.118 -15.328 8.145 1.00 93.62 139 ALA A C 1
ATOM 1041 O O . ALA A 1 139 ? -18.409 -16.317 8.342 1.00 93.62 139 ALA A O 1
ATOM 1042 N N . SER A 1 140 ? -19.101 -14.266 8.955 1.00 92.31 140 SER A N 1
ATOM 1043 C CA . SER A 1 140 ? -18.186 -14.131 10.097 1.00 92.31 140 SER A CA 1
ATOM 1044 C C . SER A 1 140 ? -18.879 -14.280 11.450 1.00 92.31 140 SER A C 1
ATOM 1046 O O . SER A 1 140 ? -18.209 -14.590 12.442 1.00 92.31 140 SER A O 1
ATOM 1048 N N . LYS A 1 141 ? -20.192 -14.045 11.519 1.00 92.88 141 LYS A N 1
ATOM 1049 C CA . LYS A 1 141 ? -20.981 -13.996 12.753 1.00 92.88 141 LYS A CA 1
ATOM 1050 C C . LYS A 1 141 ? -20.818 -15.270 13.581 1.00 92.88 141 LYS A C 1
ATOM 1052 O O . LYS A 1 141 ? -20.801 -16.382 13.068 1.00 92.88 141 LYS A O 1
ATOM 1057 N N . GLY A 1 142 ? -20.644 -15.094 14.889 1.00 91.50 142 GLY A N 1
ATOM 1058 C CA . GLY A 1 142 ? -20.428 -16.197 15.832 1.00 91.50 142 GLY A CA 1
ATOM 1059 C C . GLY A 1 142 ? -19.000 -16.756 15.867 1.00 91.50 142 GLY A C 1
ATOM 1060 O O . GLY A 1 142 ? -18.641 -17.398 16.853 1.00 91.50 142 GLY A O 1
ATOM 1061 N N . SER A 1 143 ? -18.146 -16.463 14.878 1.00 94.06 143 SER A N 1
ATOM 1062 C CA . SER A 1 143 ? -16.751 -16.920 14.886 1.00 94.06 143 SER A CA 1
ATOM 1063 C C . SER A 1 143 ? -15.920 -16.273 16.003 1.00 94.06 143 SER A C 1
ATOM 1065 O O . SER A 1 143 ? -16.169 -15.143 16.435 1.00 94.06 143 SER A O 1
ATOM 1067 N N . ALA A 1 144 ? -14.849 -16.954 16.425 1.00 95.31 144 ALA A N 1
ATOM 1068 C CA . ALA A 1 144 ? -13.881 -16.391 17.369 1.00 95.31 144 ALA A CA 1
ATOM 1069 C C . ALA A 1 144 ? -13.215 -15.105 16.833 1.00 95.31 144 ALA A C 1
ATOM 1071 O O . ALA A 1 144 ? -12.897 -14.199 17.608 1.00 95.31 144 ALA A O 1
ATOM 1072 N N . PHE A 1 145 ? -13.030 -15.004 15.509 1.00 92.12 145 PHE A N 1
ATOM 1073 C CA . PHE A 1 145 ? -12.527 -13.795 14.853 1.00 92.12 145 PHE A CA 1
ATOM 1074 C C . PHE A 1 145 ? -13.503 -12.627 15.018 1.00 92.12 145 PHE A C 1
ATOM 1076 O O . PHE A 1 145 ? -13.096 -11.556 15.459 1.00 92.12 145 PHE A O 1
ATOM 1083 N N . TYR A 1 146 ? -14.790 -12.850 14.749 1.00 92.94 146 TYR A N 1
ATOM 1084 C CA . TYR A 1 146 ? -15.829 -11.831 14.893 1.00 92.94 146 TYR A CA 1
ATOM 1085 C C . TYR A 1 146 ? -15.938 -11.330 16.338 1.00 92.94 146 TYR A C 1
ATOM 1087 O O . TYR A 1 146 ? -15.860 -10.128 16.578 1.00 92.94 146 TYR A O 1
ATOM 1095 N N . GLN A 1 147 ? -15.977 -12.237 17.320 1.00 93.81 147 GLN A N 1
ATOM 1096 C CA . GLN A 1 147 ? -15.995 -11.871 18.745 1.00 93.81 147 GLN A CA 1
ATOM 1097 C C . GLN A 1 147 ? -14.737 -11.091 19.172 1.00 93.81 147 GLN A C 1
ATOM 1099 O O . GLN A 1 147 ? -14.788 -10.203 20.027 1.00 93.81 147 GLN A O 1
ATOM 1104 N N . LYS A 1 148 ? -13.569 -11.422 18.604 1.00 94.25 148 LYS A N 1
ATOM 1105 C CA . LYS A 1 148 ? -12.335 -10.658 18.828 1.00 94.25 148 LYS A CA 1
ATOM 1106 C C . LYS A 1 148 ? -12.443 -9.254 18.231 1.00 94.25 148 LYS A C 1
ATOM 1108 O O . LYS A 1 148 ? -12.090 -8.299 18.918 1.00 94.25 148 LYS A O 1
ATOM 1113 N N . GLU A 1 149 ? -12.920 -9.120 16.997 1.00 91.94 149 GLU A N 1
ATOM 1114 C CA . GLU A 1 149 ? -13.066 -7.813 16.349 1.00 91.94 149 GLU A CA 1
ATOM 1115 C C . GLU A 1 149 ? -14.086 -6.921 17.063 1.00 91.94 149 GLU A C 1
ATOM 1117 O O . GLU A 1 149 ? -13.791 -5.741 17.242 1.00 91.94 149 GLU A O 1
ATOM 1122 N N . GLN A 1 150 ? -15.184 -7.477 17.589 1.00 91.00 150 GLN A N 1
ATOM 1123 C CA . GLN A 1 150 ? -16.136 -6.741 18.433 1.00 91.00 150 GLN A CA 1
ATOM 1124 C C . GLN A 1 150 ? -15.475 -6.174 19.703 1.00 91.00 150 GLN A C 1
ATOM 1126 O O . GLN A 1 150 ? -15.628 -4.994 20.012 1.00 91.00 150 GLN A O 1
ATOM 1131 N N . ARG A 1 151 ? -14.662 -6.971 20.414 1.00 93.12 151 ARG A N 1
ATOM 1132 C CA . ARG A 1 151 ? -13.914 -6.486 21.595 1.00 93.12 151 ARG A CA 1
ATOM 1133 C C . ARG A 1 151 ? -12.892 -5.403 21.243 1.00 93.12 151 ARG A C 1
ATOM 1135 O O . ARG A 1 151 ? -12.702 -4.439 21.990 1.00 93.12 151 ARG A O 1
ATOM 1142 N N . LEU A 1 152 ? -12.203 -5.559 20.110 1.00 92.06 152 LEU A N 1
ATOM 1143 C CA . LEU A 1 152 ? -11.257 -4.552 19.625 1.00 92.06 152 LEU A CA 1
ATOM 1144 C C . LEU A 1 152 ? -11.975 -3.263 19.220 1.00 92.06 152 LEU A C 1
ATOM 1146 O O . LEU A 1 152 ? -11.459 -2.174 19.457 1.00 92.06 152 LEU A O 1
ATOM 1150 N N . GLU A 1 153 ? -13.159 -3.376 18.630 1.00 90.62 153 GLU A N 1
ATOM 1151 C CA . GLU A 1 153 ? -14.004 -2.244 18.279 1.00 90.62 153 GLU A CA 1
ATOM 1152 C C . GLU A 1 153 ? -14.496 -1.492 19.511 1.00 90.62 153 GLU A C 1
ATOM 1154 O O . GLU A 1 153 ? -14.361 -0.272 19.554 1.00 90.62 153 GLU A O 1
ATOM 1159 N N . GLU A 1 154 ? -14.941 -2.192 20.553 1.00 91.38 154 GLU A N 1
ATOM 1160 C CA . GLU A 1 154 ? -15.291 -1.564 21.828 1.00 91.38 154 GLU A CA 1
ATOM 1161 C C . GLU A 1 154 ? -14.095 -0.825 22.446 1.00 91.38 154 GLU A C 1
ATOM 1163 O O . GLU A 1 154 ? -14.223 0.311 22.906 1.00 91.38 154 GLU A O 1
ATOM 1168 N N . THR A 1 155 ? -12.902 -1.423 22.378 1.00 93.38 155 THR A N 1
ATOM 1169 C CA . THR A 1 155 ? -11.665 -0.778 22.842 1.00 93.38 155 THR A CA 1
ATOM 1170 C C . THR A 1 155 ? -11.361 0.496 22.047 1.00 93.38 155 THR A C 1
ATOM 1172 O O . THR A 1 155 ? -11.023 1.525 22.638 1.00 93.38 155 THR A O 1
ATOM 1175 N N . ARG A 1 156 ? -11.497 0.453 20.713 1.00 93.56 156 ARG A N 1
ATOM 1176 C CA . ARG A 1 156 ? -11.321 1.625 19.838 1.00 93.56 156 ARG A CA 1
ATOM 1177 C C . ARG A 1 156 ? -12.361 2.704 20.132 1.00 93.56 156 ARG A C 1
ATOM 1179 O O . ARG A 1 156 ? -11.988 3.869 20.230 1.00 93.56 156 ARG A O 1
ATOM 1186 N N . ARG A 1 157 ? -13.626 2.320 20.327 1.00 91.81 157 ARG A N 1
ATOM 1187 C CA . ARG A 1 157 ? -14.726 3.230 20.671 1.00 91.81 157 ARG A CA 1
ATOM 1188 C C . ARG A 1 157 ? -14.451 3.947 21.987 1.00 91.81 157 ARG A C 1
ATOM 1190 O O . ARG A 1 157 ? -14.435 5.173 22.004 1.00 91.81 157 ARG A O 1
ATOM 1197 N N . ARG A 1 158 ? -14.116 3.204 23.048 1.00 94.94 158 ARG A N 1
ATOM 1198 C CA . ARG A 1 158 ? -13.736 3.794 24.340 1.00 94.94 158 ARG A CA 1
ATOM 1199 C C . ARG A 1 158 ? -12.567 4.760 24.179 1.00 94.94 158 ARG A C 1
ATOM 1201 O O . ARG A 1 158 ? -12.582 5.848 24.743 1.00 94.94 158 ARG A O 1
ATOM 1208 N N . LYS A 1 159 ? -11.559 4.395 23.378 1.00 94.75 159 LYS A N 1
ATOM 1209 C CA . LYS A 1 159 ? -10.414 5.278 23.151 1.00 94.75 159 LYS A CA 1
ATOM 1210 C C . LYS A 1 159 ? -10.795 6.561 22.412 1.00 94.75 159 LYS A C 1
ATOM 1212 O O . LYS A 1 159 ? -10.264 7.621 22.735 1.00 94.75 159 LYS A O 1
ATOM 1217 N N . ALA A 1 160 ? -11.692 6.469 21.435 1.00 94.62 160 ALA A N 1
ATOM 1218 C CA . ALA A 1 160 ? -12.211 7.628 20.723 1.00 94.62 160 ALA A CA 1
ATOM 1219 C C . ALA A 1 160 ? -13.003 8.550 21.663 1.00 94.62 160 ALA A C 1
ATOM 1221 O O . ALA A 1 160 ? -12.761 9.753 21.658 1.00 94.62 160 ALA A O 1
ATOM 1222 N N . GLU A 1 161 ? -13.860 7.993 22.520 1.00 95.12 161 GLU A N 1
ATOM 1223 C CA . GLU A 1 161 ? -14.605 8.740 23.544 1.00 95.12 161 GLU A CA 1
ATOM 1224 C C . GLU A 1 161 ? -13.660 9.432 24.540 1.00 95.12 161 GLU A C 1
ATOM 1226 O O . GLU A 1 161 ? -13.803 10.626 24.796 1.00 95.12 161 GLU A O 1
ATOM 1231 N N . GLU A 1 162 ? -12.630 8.731 25.032 1.00 95.19 162 GLU A N 1
ATOM 1232 C CA . GLU A 1 162 ? -11.586 9.324 25.883 1.00 95.19 162 GLU A CA 1
ATOM 1233 C C . GLU A 1 162 ? -10.888 10.511 25.201 1.00 95.19 162 GLU A C 1
ATOM 1235 O O . GLU A 1 162 ? -10.610 11.524 25.842 1.00 95.19 162 GLU A O 1
ATOM 1240 N N . LEU A 1 163 ? -10.554 10.384 23.912 1.00 95.12 163 LEU A N 1
ATOM 1241 C CA . LEU A 1 163 ? -9.899 11.450 23.152 1.00 95.12 163 LEU A CA 1
ATOM 1242 C C . LEU A 1 163 ? -10.840 12.629 22.899 1.00 95.12 163 LEU A C 1
ATOM 1244 O O . LEU A 1 163 ? -10.402 13.772 22.998 1.00 95.12 163 LEU A O 1
ATOM 1248 N N . GLN A 1 164 ? -12.117 12.367 22.618 1.00 94.19 164 GLN A N 1
ATOM 1249 C CA . GLN A 1 164 ? -13.135 13.405 22.464 1.00 94.19 164 GLN A CA 1
ATOM 1250 C C . GLN A 1 164 ? -13.355 14.167 23.771 1.00 94.19 164 GLN A C 1
ATOM 1252 O O . GLN A 1 164 ? -13.423 15.392 23.755 1.00 94.19 164 GLN A O 1
ATOM 1257 N N . GLU A 1 165 ? -13.405 13.476 24.909 1.00 93.06 165 GLU A N 1
ATOM 1258 C CA . GLU A 1 165 ? -13.550 14.135 26.208 1.00 93.06 165 GLU A CA 1
ATOM 1259 C C . GLU A 1 165 ? -12.311 14.969 26.557 1.00 93.06 165 GLU A C 1
ATOM 1261 O O . GLU A 1 165 ? -12.422 16.124 26.971 1.00 93.06 165 GLU A O 1
ATOM 1266 N N . LYS A 1 166 ? -11.110 14.443 26.284 1.00 90.62 166 LYS A N 1
ATOM 1267 C CA . LYS A 1 166 ? -9.874 15.232 26.393 1.00 90.62 166 LYS A CA 1
ATOM 1268 C C . LYS A 1 166 ? -9.898 16.453 25.480 1.00 90.62 166 LYS A C 1
ATOM 1270 O O . LYS A 1 166 ? -9.462 17.517 25.907 1.00 90.62 166 LYS A O 1
ATOM 1275 N N . ALA A 1 167 ? -10.418 16.335 24.261 1.00 92.19 167 ALA A N 1
ATOM 1276 C CA . ALA A 1 167 ? -10.549 17.473 23.361 1.00 92.19 167 ALA A CA 1
ATOM 1277 C C . ALA A 1 167 ? -11.490 18.549 23.928 1.00 92.19 167 ALA A C 1
ATOM 1279 O O . ALA A 1 167 ? -11.135 19.720 23.882 1.00 92.19 167 ALA A O 1
ATOM 1280 N N . LYS A 1 168 ? -12.614 18.181 24.563 1.00 93.31 168 LYS A N 1
ATOM 1281 C CA . LYS A 1 168 ? -13.509 19.152 25.229 1.00 93.31 168 LYS A CA 1
ATOM 1282 C C . LYS A 1 168 ? -12.828 19.911 26.365 1.00 93.31 168 LYS A C 1
ATOM 1284 O O . LYS A 1 168 ? -13.164 21.064 26.618 1.00 93.31 168 LYS A O 1
ATOM 1289 N N . SER A 1 169 ? -11.840 19.312 27.037 1.00 88.12 169 SER A N 1
ATOM 1290 C CA . SER A 1 169 ? -11.072 20.037 28.060 1.00 88.12 169 SER A CA 1
ATOM 1291 C C . SER A 1 169 ? -10.354 21.268 27.484 1.00 88.12 169 SER A C 1
ATOM 1293 O O . SER A 1 169 ? -10.226 22.278 28.177 1.00 88.12 169 SER A O 1
ATOM 1295 N N . PHE A 1 170 ? -9.996 21.251 26.193 1.00 87.56 170 PHE A N 1
ATOM 1296 C CA . PHE A 1 170 ? -9.469 22.425 25.498 1.00 87.56 170 PHE A CA 1
ATOM 1297 C C . PHE A 1 170 ? -10.489 23.570 25.421 1.00 87.56 170 PHE A C 1
ATOM 1299 O O . PHE A 1 170 ? -10.108 24.736 25.459 1.00 87.56 170 PHE A O 1
ATOM 1306 N N . ASP A 1 171 ? -11.792 23.294 25.370 1.00 87.44 171 ASP A N 1
ATOM 1307 C CA . ASP A 1 171 ? -12.793 24.364 25.352 1.00 87.44 171 ASP A CA 1
ATOM 1308 C C . ASP A 1 171 ? -12.792 25.156 26.660 1.00 87.44 171 ASP A C 1
ATOM 1310 O O . ASP A 1 171 ? -12.992 26.373 26.631 1.00 87.44 171 ASP A O 1
ATOM 1314 N N . SER A 1 172 ? -12.467 24.486 27.769 1.00 89.50 172 SER A N 1
ATOM 1315 C CA . SER A 1 172 ? -12.477 25.047 29.122 1.00 89.50 172 SER A CA 1
ATOM 1316 C C . SER A 1 172 ? -11.238 25.866 29.510 1.00 89.50 172 SER A C 1
ATOM 1318 O O . SER A 1 172 ? -11.283 26.574 30.515 1.00 89.50 172 SER A O 1
ATOM 1320 N N . ILE A 1 173 ? -10.146 25.820 28.735 1.00 93.56 173 ILE A N 1
ATOM 1321 C CA . ILE A 1 173 ? -8.947 26.619 29.036 1.00 93.56 173 ILE A CA 1
ATOM 1322 C C . ILE A 1 173 ? -9.118 28.096 28.651 1.00 93.56 173 ILE A C 1
ATOM 1324 O O . ILE A 1 173 ? -9.909 28.457 27.774 1.00 93.56 173 ILE A O 1
ATOM 1328 N N . SER A 1 174 ? -8.349 28.968 29.308 1.00 96.31 174 SER A N 1
ATOM 1329 C CA . SER A 1 174 ? -8.451 30.419 29.117 1.00 96.31 174 SER A CA 1
ATOM 1330 C C . SER A 1 174 ? -8.052 30.858 27.703 1.00 96.31 174 SER A C 1
ATOM 1332 O O . SER A 1 174 ? -7.208 30.242 27.051 1.00 96.31 174 SER A O 1
ATOM 1334 N N . THR A 1 175 ? -8.596 31.986 27.235 1.00 95.19 175 THR A N 1
ATOM 1335 C CA . THR A 1 175 ? -8.219 32.575 25.937 1.00 95.19 175 THR A CA 1
ATOM 1336 C C . THR A 1 175 ? -6.714 32.838 25.831 1.00 95.19 175 THR A C 1
ATOM 1338 O O . THR A 1 175 ? -6.126 32.588 24.781 1.00 95.19 175 THR A O 1
ATOM 1341 N N . ALA A 1 176 ? -6.078 33.288 26.918 1.00 95.88 176 ALA A N 1
ATOM 1342 C CA . ALA A 1 176 ? -4.637 33.534 26.958 1.00 95.88 176 ALA A CA 1
ATOM 1343 C C . ALA A 1 176 ? -3.827 32.236 26.792 1.00 95.88 176 ALA A C 1
ATOM 1345 O O . ALA A 1 176 ? -2.829 32.202 26.073 1.00 95.88 176 ALA A O 1
ATOM 1346 N N . GLU A 1 177 ? -4.279 31.145 27.409 1.00 95.31 177 GLU A N 1
ATOM 1347 C CA . GLU A 1 177 ? -3.645 29.833 27.274 1.00 95.31 177 GLU A CA 1
ATOM 1348 C C . GLU A 1 177 ? -3.832 29.247 25.868 1.00 95.31 177 GLU A C 1
ATOM 1350 O O . GLU A 1 177 ? -2.864 28.774 25.270 1.00 95.31 177 GLU A O 1
ATOM 1355 N N . LYS A 1 178 ? -5.031 29.380 25.280 1.00 94.75 178 LYS A N 1
ATOM 1356 C CA . LYS A 1 178 ? -5.283 29.021 23.872 1.00 94.75 178 LYS A CA 1
ATOM 1357 C C . LYS A 1 178 ? -4.359 29.788 22.926 1.00 94.75 178 LYS A C 1
ATOM 1359 O O . LYS A 1 178 ? -3.776 29.190 22.024 1.00 94.75 178 LYS A O 1
ATOM 1364 N N . GLN A 1 179 ? -4.193 31.094 23.144 1.00 96.06 179 GLN A N 1
ATOM 1365 C CA . GLN A 1 179 ? -3.280 31.930 22.358 1.00 96.06 179 GLN A CA 1
ATOM 1366 C C . GLN A 1 179 ? -1.825 31.483 22.501 1.00 96.06 179 GLN A C 1
ATOM 1368 O O . GLN A 1 179 ? -1.119 31.423 21.498 1.00 96.06 179 GLN A O 1
ATOM 1373 N N . LYS A 1 180 ? -1.389 31.107 23.709 1.00 97.25 180 LYS A N 1
ATOM 1374 C CA . LYS A 1 180 ? -0.046 30.561 23.934 1.00 97.25 180 LYS A CA 1
ATOM 1375 C C . LYS A 1 180 ? 0.176 29.260 23.157 1.00 97.25 180 LYS A C 1
ATOM 1377 O O . LYS A 1 180 ? 1.188 29.139 22.474 1.00 97.25 180 LYS A O 1
ATOM 1382 N N . ILE A 1 181 ? -0.765 28.314 23.224 1.00 95.50 181 ILE A N 1
ATOM 1383 C CA . ILE A 1 181 ? -0.685 27.046 22.476 1.00 95.50 181 ILE A CA 1
ATOM 1384 C C . ILE A 1 181 ? -0.654 27.319 20.971 1.00 95.50 181 ILE A C 1
ATOM 1386 O O . ILE A 1 181 ? 0.187 26.764 20.267 1.00 95.50 181 ILE A O 1
ATOM 1390 N N . LYS A 1 182 ? -1.528 28.207 20.482 1.00 96.38 182 LYS A N 1
ATOM 1391 C CA . LYS A 1 182 ? -1.547 28.588 19.069 1.00 96.38 182 LYS A CA 1
ATOM 1392 C C . LYS A 1 182 ? -0.206 29.180 18.636 1.00 96.38 182 LYS A C 1
ATOM 1394 O O . LYS A 1 182 ? 0.333 28.733 17.638 1.00 96.38 182 LYS A O 1
ATOM 1399 N N . ALA A 1 183 ? 0.357 30.112 19.406 1.00 97.69 183 ALA A N 1
ATOM 1400 C CA . ALA A 1 183 ? 1.646 30.725 19.094 1.00 97.69 183 ALA A CA 1
ATOM 1401 C C . ALA A 1 183 ? 2.788 29.694 19.040 1.00 97.69 183 ALA A C 1
ATOM 1403 O O . ALA A 1 183 ? 3.643 29.774 18.161 1.00 97.69 183 ALA A O 1
ATOM 1404 N N . MET A 1 184 ? 2.781 28.699 19.937 1.00 98.25 184 MET A N 1
ATOM 1405 C CA . MET A 1 184 ? 3.738 27.587 19.891 1.00 98.25 184 MET A CA 1
ATOM 1406 C C . MET A 1 184 ? 3.592 26.763 18.606 1.00 98.25 184 MET A C 1
ATOM 1408 O O . MET A 1 184 ? 4.591 26.486 17.950 1.00 98.25 184 MET A O 1
ATOM 1412 N N . VAL A 1 185 ? 2.362 26.397 18.228 1.00 97.94 185 VAL A N 1
ATOM 1413 C CA . VAL A 1 185 ? 2.100 25.647 16.987 1.00 97.94 185 VAL A CA 1
ATOM 1414 C C . VAL A 1 185 ? 2.471 26.473 15.757 1.00 97.94 185 VAL A C 1
ATOM 1416 O O . VAL A 1 185 ? 3.108 25.940 14.857 1.00 97.94 185 VAL A O 1
ATOM 1419 N N . ASP A 1 186 ? 2.122 27.759 15.730 1.00 98.31 186 ASP A N 1
ATOM 1420 C CA . ASP A 1 186 ? 2.472 28.668 14.635 1.00 98.31 186 ASP A CA 1
ATOM 1421 C C . ASP A 1 186 ? 3.998 28.744 14.473 1.00 98.31 186 ASP A C 1
ATOM 1423 O O . ASP A 1 186 ? 4.495 28.600 13.365 1.00 98.31 186 ASP A O 1
ATOM 1427 N N . THR A 1 187 ? 4.750 28.845 15.578 1.00 98.50 187 THR A N 1
ATOM 1428 C CA . THR A 1 187 ? 6.224 28.825 15.540 1.00 98.50 187 THR A CA 1
ATOM 1429 C C . THR A 1 187 ? 6.754 27.514 14.954 1.00 98.50 187 THR A C 1
ATOM 1431 O O . THR A 1 187 ? 7.626 27.540 14.092 1.00 98.50 187 THR A O 1
ATOM 1434 N N . MET A 1 188 ? 6.200 26.363 15.355 1.00 98.38 188 MET A N 1
ATOM 1435 C CA . MET A 1 188 ? 6.591 25.066 14.782 1.00 98.38 188 MET A CA 1
ATOM 1436 C C . MET A 1 188 ? 6.278 24.979 13.282 1.00 98.38 188 MET A C 1
ATOM 1438 O O . MET A 1 188 ? 7.054 24.406 12.520 1.00 98.38 188 MET A O 1
ATOM 1442 N N . VAL A 1 189 ? 5.141 25.528 12.846 1.00 98.44 189 VAL A N 1
ATOM 1443 C CA . VAL A 1 189 ? 4.780 25.590 11.424 1.00 98.44 189 VAL A CA 1
ATOM 1444 C C . VAL A 1 189 ? 5.759 26.484 10.671 1.00 98.44 189 VAL A C 1
ATOM 1446 O O . VAL A 1 189 ? 6.272 26.058 9.640 1.00 98.44 189 VAL A O 1
ATOM 1449 N N . ASP A 1 190 ? 6.074 27.665 11.199 1.00 98.38 190 ASP A N 1
ATOM 1450 C CA . ASP A 1 190 ? 7.025 28.595 10.588 1.00 98.38 190 ASP A CA 1
ATOM 1451 C C . ASP A 1 190 ? 8.422 27.964 10.451 1.00 98.38 190 ASP A C 1
ATOM 1453 O O . ASP A 1 190 ? 9.056 28.092 9.404 1.00 98.38 190 ASP A O 1
ATOM 1457 N N . GLU A 1 191 ? 8.883 27.212 11.456 1.00 97.75 191 GLU A N 1
ATOM 1458 C CA . GLU A 1 191 ? 10.143 26.456 11.406 1.00 97.75 191 GLU A CA 1
ATOM 1459 C C . GLU A 1 191 ? 10.134 25.360 10.319 1.00 97.75 191 GLU A C 1
ATOM 1461 O O . GLU A 1 191 ? 11.112 25.194 9.577 1.00 97.75 191 GLU A O 1
ATOM 1466 N N . LEU A 1 192 ? 9.026 24.622 10.183 1.00 98.19 192 LEU A N 1
ATOM 1467 C CA . LEU A 1 192 ? 8.864 23.597 9.144 1.00 98.19 192 LEU A CA 1
ATOM 1468 C C . LEU A 1 192 ? 8.771 24.208 7.737 1.00 98.19 192 LEU A C 1
ATOM 1470 O O . LEU A 1 192 ? 9.359 23.680 6.792 1.00 98.19 192 LEU A O 1
ATOM 1474 N N . GLU A 1 193 ? 8.061 25.325 7.580 1.00 97.94 193 GLU A N 1
ATOM 1475 C CA . GLU A 1 193 ? 7.951 26.037 6.302 1.00 97.94 193 GLU A CA 1
ATOM 1476 C C . GLU A 1 193 ? 9.286 26.667 5.892 1.00 97.94 193 GLU A C 1
ATOM 1478 O O . GLU A 1 193 ? 9.682 26.558 4.730 1.00 97.94 193 GLU A O 1
ATOM 1483 N N . ALA A 1 194 ? 10.027 27.250 6.840 1.00 97.69 194 ALA A N 1
ATOM 1484 C CA . ALA A 1 194 ? 11.345 27.830 6.587 1.00 97.69 194 ALA A CA 1
ATOM 1485 C C . ALA A 1 194 ? 12.366 26.798 6.077 1.00 97.69 194 ALA A C 1
ATOM 1487 O O . ALA A 1 194 ? 13.312 27.158 5.375 1.00 97.69 194 ALA A O 1
ATOM 1488 N N . THR A 1 195 ? 12.174 25.516 6.406 1.00 97.19 195 THR A N 1
ATOM 1489 C CA . THR A 1 195 ? 13.060 24.410 6.007 1.00 97.19 195 THR A CA 1
ATOM 1490 C C . THR A 1 195 ? 12.524 23.573 4.840 1.00 97.19 195 THR A C 1
ATOM 1492 O O . THR A 1 195 ? 13.180 22.615 4.420 1.00 97.19 195 THR A O 1
ATOM 1495 N N . ARG A 1 196 ? 11.367 23.930 4.263 1.00 97.62 196 ARG A N 1
ATOM 1496 C CA . ARG A 1 196 ? 10.762 23.204 3.137 1.00 97.62 196 ARG A CA 1
ATOM 1497 C C . ARG A 1 196 ? 11.647 23.264 1.884 1.00 97.62 196 ARG A C 1
ATOM 1499 O O . ARG A 1 196 ? 11.886 24.331 1.324 1.00 97.62 196 ARG A O 1
ATOM 1506 N N . ASP A 1 197 ? 12.045 22.098 1.371 1.00 95.94 197 ASP A N 1
ATOM 1507 C CA . ASP A 1 197 ? 12.808 21.968 0.122 1.00 95.94 197 ASP A CA 1
ATOM 1508 C C . ASP A 1 197 ? 11.931 21.460 -1.034 1.00 95.94 197 ASP A C 1
ATOM 1510 O O . ASP A 1 197 ? 11.495 20.311 -1.046 1.00 95.94 197 ASP A O 1
ATOM 1514 N N . LEU A 1 198 ? 11.703 22.314 -2.037 1.00 96.12 198 LEU A N 1
ATOM 1515 C CA . LEU A 1 198 ? 10.937 21.989 -3.251 1.00 96.12 198 LEU A CA 1
ATOM 1516 C C . LEU A 1 198 ? 11.818 21.706 -4.478 1.00 96.12 198 LEU A C 1
ATOM 1518 O O . LEU A 1 198 ? 11.312 21.590 -5.593 1.00 96.12 198 LEU A O 1
ATOM 1522 N N . ARG A 1 199 ? 13.143 21.626 -4.309 1.00 95.00 199 ARG A N 1
ATOM 1523 C CA . ARG A 1 199 ? 14.080 21.395 -5.425 1.00 95.00 199 ARG A CA 1
ATOM 1524 C C . ARG A 1 199 ? 14.151 19.927 -5.831 1.00 95.00 199 ARG A C 1
ATOM 1526 O O . ARG A 1 199 ? 14.578 19.622 -6.943 1.00 95.00 199 ARG A O 1
ATOM 1533 N N . ARG A 1 200 ? 13.776 19.025 -4.922 1.00 95.69 200 ARG A N 1
ATOM 1534 C CA . ARG A 1 200 ? 13.813 17.581 -5.144 1.00 95.69 200 ARG A CA 1
ATOM 1535 C C . ARG A 1 200 ? 12.616 17.121 -5.961 1.00 95.69 200 ARG A C 1
ATOM 1537 O O . ARG A 1 200 ? 11.498 17.597 -5.780 1.00 95.69 200 ARG A O 1
ATOM 1544 N N . ARG A 1 201 ? 12.855 16.165 -6.852 1.00 96.12 201 ARG A N 1
ATOM 1545 C CA . ARG A 1 201 ? 11.837 15.545 -7.695 1.00 96.12 201 ARG A CA 1
ATOM 1546 C C . ARG A 1 201 ? 11.798 14.061 -7.390 1.00 96.12 201 ARG A C 1
ATOM 1548 O O . ARG A 1 201 ? 12.708 13.329 -7.760 1.00 96.12 201 ARG A O 1
ATOM 1555 N N . TYR A 1 202 ? 10.724 13.644 -6.735 1.00 96.62 202 TYR A N 1
ATOM 1556 C CA . TYR A 1 202 ? 10.480 12.249 -6.404 1.00 96.62 202 TYR A CA 1
ATOM 1557 C C . TYR A 1 202 ? 9.448 11.644 -7.352 1.00 96.62 202 TYR A C 1
ATOM 1559 O O . TYR A 1 202 ? 8.473 12.303 -7.720 1.00 96.62 202 TYR A O 1
ATOM 1567 N N . ILE A 1 203 ? 9.659 10.385 -7.725 1.00 96.56 203 ILE A N 1
ATOM 1568 C CA . ILE A 1 203 ? 8.666 9.555 -8.407 1.00 96.56 203 ILE A CA 1
ATOM 1569 C C . ILE A 1 203 ? 8.372 8.367 -7.503 1.00 96.56 203 ILE A C 1
ATOM 1571 O O . ILE A 1 203 ? 9.280 7.613 -7.166 1.00 96.56 203 ILE A O 1
ATOM 1575 N N . HIS A 1 204 ? 7.107 8.208 -7.127 1.00 97.44 204 HIS A N 1
ATOM 1576 C CA . HIS A 1 204 ? 6.614 7.022 -6.441 1.00 97.44 204 HIS A CA 1
ATOM 1577 C C . HIS A 1 204 ? 5.905 6.113 -7.447 1.00 97.44 204 HIS A C 1
ATOM 1579 O O . HIS A 1 204 ? 5.142 6.596 -8.289 1.00 97.44 204 HIS A O 1
ATOM 1585 N N . ILE A 1 205 ? 6.191 4.819 -7.369 1.00 95.31 205 ILE A N 1
ATOM 1586 C CA . ILE A 1 205 ? 5.673 3.777 -8.248 1.00 95.31 205 ILE A CA 1
ATOM 1587 C C . ILE A 1 205 ? 5.030 2.708 -7.373 1.00 95.31 205 ILE A C 1
ATOM 1589 O O . ILE A 1 205 ? 5.669 2.223 -6.445 1.00 95.31 205 ILE A O 1
ATOM 1593 N N . ASP A 1 206 ? 3.799 2.341 -7.718 1.00 95.94 206 ASP A N 1
ATOM 1594 C CA . ASP A 1 206 ? 3.000 1.272 -7.114 1.00 95.94 206 ASP A CA 1
ATOM 1595 C C . ASP A 1 206 ? 2.405 0.446 -8.267 1.00 95.94 206 ASP A C 1
ATOM 1597 O O . ASP A 1 206 ? 1.686 0.984 -9.117 1.00 95.94 206 ASP A O 1
ATOM 1601 N N . MET A 1 207 ? 2.789 -0.828 -8.376 1.00 95.56 207 MET A N 1
ATOM 1602 C CA . MET A 1 207 ? 2.365 -1.690 -9.483 1.00 95.56 207 MET A CA 1
ATOM 1603 C C . MET A 1 207 ? 0.923 -2.177 -9.318 1.00 95.56 207 MET A C 1
ATOM 1605 O O . MET A 1 207 ? 0.573 -2.809 -8.320 1.00 95.56 207 MET A O 1
ATOM 1609 N N . ASP A 1 208 ? 0.089 -2.013 -10.355 1.00 94.94 208 ASP A N 1
ATOM 1610 C CA . ASP A 1 208 ? -1.313 -2.417 -10.236 1.00 94.94 208 ASP A CA 1
ATOM 1611 C C . ASP A 1 208 ? -1.446 -3.907 -9.962 1.00 94.94 208 ASP A C 1
ATOM 1613 O O . ASP A 1 208 ? -1.010 -4.747 -10.754 1.00 94.94 208 ASP A O 1
ATOM 1617 N N . MET A 1 209 ? -2.172 -4.221 -8.884 1.00 95.88 209 MET A N 1
ATOM 1618 C CA . MET A 1 209 ? -2.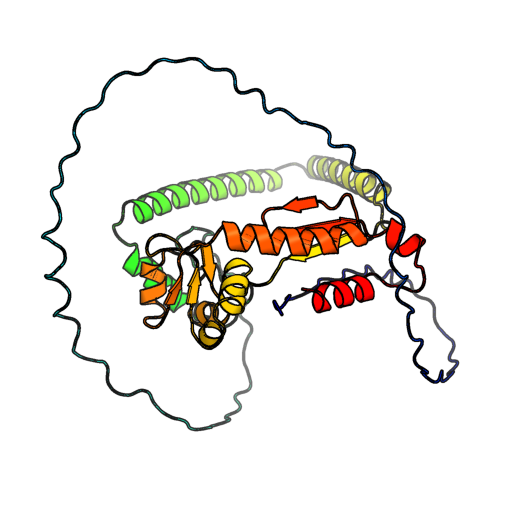594 -5.581 -8.548 1.00 95.88 209 MET A CA 1
ATOM 1619 C C . MET A 1 209 ? -1.441 -6.596 -8.666 1.00 95.88 209 MET A C 1
ATOM 1621 O O . MET A 1 209 ? -1.656 -7.705 -9.148 1.00 95.88 209 MET A O 1
ATOM 1625 N N . PHE A 1 210 ? -0.232 -6.217 -8.227 1.00 97.88 210 PHE A N 1
ATOM 1626 C CA . PHE A 1 210 ? 1.041 -6.822 -8.634 1.00 97.88 210 PHE A CA 1
ATOM 1627 C C . PHE A 1 210 ? 1.035 -8.351 -8.765 1.00 97.88 210 PHE A C 1
ATOM 1629 O O . PHE A 1 210 ? 1.253 -8.865 -9.862 1.00 97.88 210 PHE A O 1
ATOM 1636 N N . TYR A 1 211 ? 0.718 -9.101 -7.701 1.00 98.56 211 TYR A N 1
ATOM 1637 C CA . TYR A 1 211 ? 0.719 -10.570 -7.791 1.00 98.56 211 TYR A CA 1
ATOM 1638 C C . TYR A 1 211 ? -0.309 -11.100 -8.799 1.00 98.56 211 TYR A C 1
ATOM 1640 O O . TYR A 1 211 ? 0.000 -12.011 -9.559 1.00 98.56 211 TYR A O 1
ATOM 1648 N N . ALA A 1 212 ? -1.512 -10.519 -8.859 1.00 98.31 212 ALA A N 1
ATOM 1649 C CA . ALA A 1 212 ? -2.509 -10.905 -9.856 1.00 98.31 212 ALA A CA 1
ATOM 1650 C C . ALA A 1 212 ? -2.019 -10.586 -11.275 1.00 98.31 212 ALA A C 1
ATOM 1652 O O . ALA A 1 212 ? -2.109 -11.431 -12.159 1.00 98.31 212 ALA A O 1
ATOM 1653 N N . ALA A 1 213 ? -1.420 -9.420 -11.500 1.00 97.94 213 ALA A N 1
ATOM 1654 C CA . ALA A 1 213 ? -0.889 -9.066 -12.811 1.00 97.94 213 ALA A CA 1
ATOM 1655 C C . ALA A 1 213 ? 0.294 -9.962 -13.246 1.00 97.94 213 ALA A C 1
ATOM 1657 O O . ALA A 1 213 ? 0.413 -10.285 -14.432 1.00 97.94 213 ALA A O 1
ATOM 1658 N N . VAL A 1 214 ? 1.129 -10.440 -12.311 1.00 98.25 214 VAL A N 1
ATOM 1659 C CA . VAL A 1 214 ? 2.142 -11.476 -12.599 1.00 98.25 214 VAL A CA 1
ATOM 1660 C C . VAL A 1 214 ? 1.477 -12.788 -13.029 1.00 98.25 214 VAL A C 1
ATOM 1662 O O . VAL A 1 214 ? 1.894 -13.393 -14.020 1.00 98.25 214 VAL A O 1
ATOM 1665 N N . GLU A 1 215 ? 0.406 -13.205 -12.355 1.00 98.50 215 GLU A N 1
ATOM 1666 C CA . GLU A 1 215 ? -0.346 -14.401 -12.746 1.00 98.50 215 GLU A CA 1
ATOM 1667 C C . GLU A 1 215 ? -1.081 -14.232 -14.091 1.00 98.50 215 GLU A C 1
ATOM 1669 O O . GLU A 1 215 ? -1.081 -15.160 -14.896 1.00 98.50 215 GLU A O 1
ATOM 1674 N N . GLU A 1 216 ? -1.600 -13.043 -14.426 1.00 97.69 216 GLU A N 1
ATOM 1675 C CA . GLU A 1 216 ? -2.151 -12.727 -15.761 1.00 97.69 216 GLU A CA 1
ATOM 1676 C C . GLU A 1 216 ? -1.085 -12.714 -16.866 1.00 97.69 216 GLU A C 1
ATOM 1678 O O . GLU A 1 216 ? -1.380 -12.941 -18.046 1.00 97.69 216 GLU A O 1
ATOM 1683 N N . LYS A 1 217 ? 0.167 -12.396 -16.519 1.00 96.12 217 LYS A N 1
ATOM 1684 C CA . LYS A 1 217 ? 1.301 -12.475 -17.446 1.00 96.12 217 LYS A CA 1
ATOM 1685 C C . LYS A 1 217 ? 1.667 -13.934 -17.724 1.00 96.12 217 LYS A C 1
ATOM 1687 O O . LYS A 1 217 ? 1.922 -14.268 -18.878 1.00 96.12 217 LYS A O 1
ATOM 1692 N N . LYS A 1 218 ? 1.647 -14.790 -16.695 1.00 96.75 218 LYS A N 1
ATOM 1693 C CA . LYS A 1 218 ? 1.901 -16.239 -16.801 1.00 96.75 218 LYS A CA 1
ATOM 1694 C C . LYS A 1 218 ? 0.761 -16.987 -17.497 1.00 96.75 218 LYS A C 1
ATOM 1696 O O . LYS A 1 218 ? 1.019 -17.846 -18.334 1.00 96.75 218 LYS A O 1
ATOM 1701 N N . THR A 1 219 ? -0.481 -16.635 -17.174 1.00 97.56 219 THR A N 1
ATOM 1702 C CA . THR A 1 219 ? -1.697 -17.315 -17.633 1.00 97.56 219 THR A CA 1
ATOM 1703 C C . THR A 1 219 ? -2.662 -16.291 -18.242 1.00 97.56 219 THR A C 1
ATOM 1705 O O . THR A 1 219 ? -3.549 -15.782 -17.551 1.00 97.56 219 THR A O 1
ATOM 1708 N N . PRO A 1 220 ? -2.527 -15.970 -19.545 1.00 97.31 220 PRO A N 1
ATOM 1709 C CA . PRO A 1 220 ? -3.301 -14.902 -20.185 1.00 97.31 220 PRO A CA 1
ATOM 1710 C C . PRO A 1 220 ? -4.825 -15.052 -20.089 1.00 97.31 220 PRO A C 1
ATOM 1712 O O . PRO A 1 220 ? -5.526 -14.044 -20.051 1.00 97.31 220 PRO A O 1
ATOM 1715 N N . SER A 1 221 ? -5.343 -16.281 -19.987 1.00 97.25 221 SER A N 1
ATOM 1716 C CA . SER A 1 221 ? -6.781 -16.556 -19.844 1.00 97.25 221 SER A CA 1
ATOM 1717 C C . SER A 1 221 ? -7.390 -16.085 -18.515 1.00 97.25 221 SER A C 1
ATOM 1719 O O . SER A 1 221 ? -8.610 -16.121 -18.369 1.00 97.25 221 SER A O 1
ATOM 1721 N N . LEU A 1 222 ? -6.578 -15.677 -17.529 1.00 97.44 222 LEU A N 1
ATOM 1722 C CA . LEU A 1 222 ? -7.066 -15.108 -16.264 1.00 97.44 222 LEU A CA 1
ATOM 1723 C C . LEU A 1 222 ? -7.544 -13.656 -16.402 1.00 97.44 222 LEU A C 1
ATOM 1725 O O . LEU A 1 222 ? -8.353 -13.215 -15.592 1.00 97.44 222 LEU A O 1
ATOM 1729 N N . ARG A 1 223 ? -7.097 -12.926 -17.433 1.00 96.50 223 ARG A N 1
ATOM 1730 C CA . ARG A 1 223 ? -7.414 -11.495 -17.621 1.00 96.50 223 ARG A CA 1
ATOM 1731 C C . ARG A 1 223 ? -8.898 -11.201 -17.782 1.00 96.50 223 ARG A C 1
ATOM 1733 O O . ARG A 1 223 ? -9.324 -10.084 -17.529 1.00 96.50 223 ARG A O 1
ATOM 1740 N N . GLU A 1 224 ? -9.663 -12.187 -18.232 1.00 97.06 224 GLU A N 1
ATOM 1741 C CA . GLU A 1 224 ? -11.092 -12.058 -18.525 1.00 97.06 224 GLU A CA 1
ATOM 1742 C C . GLU A 1 224 ? -11.969 -12.641 -17.410 1.00 97.06 224 GLU A C 1
ATOM 1744 O O . GLU A 1 224 ? -13.186 -12.709 -17.553 1.00 97.06 224 GLU A O 1
ATOM 1749 N N . LYS A 1 225 ? -11.369 -13.090 -16.300 1.00 98.00 225 LYS A N 1
ATOM 1750 C CA . LYS A 1 225 ? -12.076 -13.785 -15.220 1.00 98.00 225 LYS A CA 1
ATOM 1751 C C . LYS A 1 225 ? -11.848 -13.090 -13.876 1.00 98.00 225 LYS A C 1
ATOM 1753 O O . LYS A 1 225 ? -10.765 -12.547 -13.642 1.00 98.00 225 LYS A O 1
ATOM 1758 N N . PRO A 1 226 ? -12.829 -13.106 -12.959 1.00 98.31 226 PRO A N 1
ATOM 1759 C CA . PRO A 1 226 ? -12.595 -12.671 -11.590 1.00 98.31 226 PRO A CA 1
ATOM 1760 C C . PRO A 1 226 ? -11.650 -13.661 -10.904 1.00 98.31 226 PRO A C 1
ATOM 1762 O O . PRO A 1 226 ? -11.953 -14.851 -10.796 1.00 98.31 226 PRO A O 1
ATOM 1765 N N . PHE A 1 227 ? -10.506 -13.187 -10.410 1.00 98.69 227 PHE A N 1
ATOM 1766 C CA . PHE A 1 227 ? -9.615 -14.037 -9.627 1.00 98.69 227 PHE A CA 1
ATOM 1767 C C . PHE A 1 227 ? -8.846 -13.280 -8.538 1.00 98.69 227 PHE A C 1
ATOM 1769 O O . PHE A 1 227 ? -8.678 -12.057 -8.564 1.00 98.69 227 PHE A O 1
ATOM 1776 N N . GLY A 1 228 ? -8.375 -14.044 -7.557 1.00 98.50 228 GLY A N 1
ATOM 1777 C CA . GLY A 1 228 ? -7.499 -13.584 -6.491 1.00 98.50 228 GLY A CA 1
ATOM 1778 C C . GLY A 1 228 ? -6.307 -14.507 -6.296 1.00 98.50 228 GLY A C 1
ATOM 1779 O O . GLY A 1 228 ? -6.382 -15.701 -6.571 1.00 98.50 228 GLY A O 1
ATOM 1780 N N . VAL A 1 229 ? -5.210 -13.944 -5.801 1.00 98.75 229 VAL A N 1
ATOM 1781 C CA . VAL A 1 229 ? -4.012 -14.682 -5.395 1.00 98.75 229 VAL A CA 1
ATOM 1782 C C . VAL A 1 229 ? -4.055 -14.890 -3.887 1.00 98.75 229 VAL A C 1
ATOM 1784 O O . VAL A 1 229 ? -4.215 -13.921 -3.138 1.00 98.75 229 VAL A O 1
ATOM 1787 N N . GLY A 1 230 ? -3.906 -16.126 -3.426 1.00 98.50 230 GLY A N 1
ATOM 1788 C CA . GLY A 1 230 ? -4.019 -16.473 -2.016 1.00 98.50 230 GLY A CA 1
ATOM 1789 C C . GLY A 1 230 ? -4.461 -17.910 -1.798 1.00 98.50 230 GLY A C 1
ATOM 1790 O O . GLY A 1 230 ? -4.126 -18.826 -2.546 1.00 98.50 230 GLY A O 1
ATOM 1791 N N . SER A 1 231 ? -5.262 -18.087 -0.757 1.00 98.50 231 SER A N 1
ATOM 1792 C CA . SER A 1 231 ? -5.942 -19.336 -0.447 1.00 98.50 231 SER A CA 1
ATOM 1793 C C . SER A 1 231 ? -7.383 -19.072 -0.016 1.00 98.50 231 SER A C 1
ATOM 1795 O O . SER A 1 231 ? -7.824 -17.926 0.106 1.00 98.50 231 SER A O 1
ATOM 1797 N N . GLN A 1 232 ? -8.116 -20.145 0.284 1.00 97.88 232 GLN A N 1
ATOM 1798 C CA . GLN A 1 232 ? -9.431 -20.047 0.922 1.00 97.88 232 GLN A CA 1
ATOM 1799 C C . GLN A 1 232 ? -9.380 -19.274 2.250 1.00 97.88 232 GLN A C 1
ATOM 1801 O O . GLN A 1 232 ? -10.356 -18.632 2.625 1.00 97.88 232 GLN A O 1
ATOM 1806 N N . GLN A 1 233 ? -8.245 -19.291 2.952 1.00 97.12 233 GLN A N 1
ATOM 1807 C CA . GLN A 1 233 ? -8.090 -18.633 4.249 1.00 97.12 233 GLN A CA 1
ATOM 1808 C C . GLN A 1 233 ? -7.806 -17.136 4.114 1.00 97.12 233 GLN A C 1
ATOM 1810 O O . GLN A 1 233 ? -8.273 -16.361 4.945 1.00 97.12 233 GLN A O 1
ATOM 1815 N N . MET A 1 234 ? -7.051 -16.717 3.093 1.00 97.88 234 MET A N 1
ATOM 1816 C CA . MET A 1 234 ? -6.694 -15.310 2.911 1.00 97.88 234 MET A CA 1
ATOM 1817 C C . MET A 1 234 ? -6.295 -14.994 1.470 1.00 97.88 234 MET A C 1
ATOM 1819 O O . MET A 1 234 ? -5.454 -15.675 0.883 1.00 97.88 234 MET A O 1
ATOM 1823 N N . LEU A 1 235 ? -6.846 -13.909 0.929 1.00 98.25 235 LEU A N 1
ATOM 1824 C CA . LEU A 1 235 ? -6.447 -13.336 -0.352 1.00 98.25 235 LEU A CA 1
ATOM 1825 C C . LEU A 1 235 ? -5.370 -12.268 -0.134 1.00 98.25 235 LEU A C 1
ATOM 1827 O O . LEU A 1 235 ? -5.574 -11.289 0.587 1.00 98.25 235 LEU A O 1
ATOM 1831 N N . SER A 1 236 ? -4.228 -12.442 -0.796 1.00 97.50 236 SER A N 1
ATOM 1832 C CA . SER A 1 236 ? -3.135 -11.462 -0.820 1.00 97.50 236 SER A CA 1
ATOM 1833 C C . SER A 1 236 ? -3.489 -10.282 -1.727 1.00 97.50 236 SER A C 1
ATOM 1835 O O . SER A 1 236 ? -3.354 -9.123 -1.341 1.00 97.50 236 SER A O 1
ATOM 1837 N N . THR A 1 237 ? -3.999 -10.568 -2.926 1.00 97.38 237 THR A N 1
ATOM 1838 C CA . THR A 1 237 ? -4.490 -9.551 -3.860 1.00 97.38 237 THR A CA 1
ATOM 1839 C C . THR A 1 237 ? -5.564 -10.112 -4.777 1.00 97.38 237 THR A C 1
ATOM 1841 O O . THR A 1 237 ? -5.743 -11.325 -4.870 1.00 97.38 237 THR A O 1
ATOM 1844 N N . THR A 1 238 ? -6.284 -9.224 -5.447 1.00 97.88 238 THR A N 1
ATOM 1845 C CA . THR A 1 238 ? -7.312 -9.554 -6.435 1.00 97.88 238 THR A CA 1
ATOM 1846 C C . THR A 1 238 ? -7.142 -8.706 -7.679 1.00 97.88 238 THR A C 1
ATOM 1848 O O . THR A 1 238 ? -6.678 -7.558 -7.590 1.00 97.88 238 THR A O 1
ATOM 1851 N N . ASN A 1 239 ? -7.526 -9.266 -8.829 1.00 98.19 239 ASN A N 1
ATOM 1852 C CA . ASN A 1 239 ? -7.578 -8.496 -10.061 1.00 98.19 239 ASN A CA 1
ATOM 1853 C C . ASN A 1 239 ? -8.753 -7.509 -10.049 1.00 98.19 239 ASN A C 1
ATOM 1855 O O . ASN A 1 239 ? -9.682 -7.613 -9.243 1.00 98.19 239 ASN A O 1
ATOM 1859 N N . TYR A 1 240 ? -8.719 -6.532 -10.954 1.00 97.19 240 TYR A N 1
ATOM 1860 C CA . TYR A 1 240 ? -9.753 -5.498 -11.004 1.00 97.19 240 TYR A CA 1
ATOM 1861 C C . TYR A 1 240 ? -11.158 -6.047 -11.286 1.00 97.19 240 TYR A C 1
ATOM 1863 O O . TYR A 1 240 ? -12.122 -5.466 -10.797 1.00 97.19 240 TYR A O 1
ATOM 1871 N N . ILE A 1 241 ? -11.291 -7.169 -12.001 1.00 97.50 241 ILE A N 1
ATOM 1872 C CA . ILE A 1 241 ? -12.596 -7.803 -12.246 1.00 97.50 241 ILE A CA 1
ATOM 1873 C C . ILE A 1 241 ? -13.187 -8.320 -10.930 1.00 97.50 241 ILE A C 1
ATOM 1875 O O . ILE A 1 241 ? -14.319 -7.991 -10.599 1.00 97.50 241 ILE A O 1
ATOM 1879 N N . ALA A 1 242 ? -12.415 -9.052 -10.123 1.00 97.88 242 ALA A N 1
ATOM 1880 C CA . ALA A 1 242 ? -12.877 -9.527 -8.817 1.00 97.88 242 ALA A CA 1
ATOM 1881 C C . ALA A 1 242 ? -13.214 -8.375 -7.849 1.00 97.88 242 ALA A C 1
ATOM 1883 O O . ALA A 1 242 ? -14.154 -8.481 -7.058 1.00 97.88 242 ALA A O 1
ATOM 1884 N N . ARG A 1 243 ? -12.498 -7.246 -7.945 1.00 97.19 243 ARG A N 1
ATOM 1885 C CA . ARG A 1 243 ? -12.784 -6.035 -7.157 1.00 97.19 243 ARG A CA 1
ATOM 1886 C C . ARG A 1 243 ? -14.174 -5.459 -7.436 1.00 97.19 243 ARG A C 1
ATOM 1888 O O . ARG A 1 243 ? -14.805 -4.976 -6.504 1.00 97.19 243 ARG A O 1
ATOM 1895 N N . GLN A 1 244 ? -14.704 -5.589 -8.653 1.00 95.81 244 GLN A N 1
ATOM 1896 C CA . GLN A 1 244 ? -16.066 -5.132 -8.977 1.00 95.81 244 GLN A CA 1
ATOM 1897 C C . GLN A 1 244 ? -17.154 -5.865 -8.174 1.00 95.81 244 GLN A C 1
ATOM 1899 O O . GLN A 1 244 ? -18.219 -5.303 -7.939 1.00 95.81 244 GLN A O 1
ATOM 1904 N N . TYR A 1 245 ? -16.866 -7.076 -7.689 1.00 96.44 245 TYR A N 1
ATOM 1905 C CA . TYR A 1 245 ? -17.748 -7.851 -6.807 1.00 96.44 245 TYR A CA 1
ATOM 1906 C C . TYR A 1 245 ? -17.508 -7.569 -5.312 1.00 96.44 245 TYR A C 1
ATOM 1908 O O . TYR A 1 245 ? -18.097 -8.214 -4.450 1.00 96.44 245 TYR A O 1
ATOM 1916 N N . GLY A 1 246 ? -16.603 -6.644 -4.980 1.00 96.19 246 GLY A N 1
ATOM 1917 C CA . GLY A 1 246 ? -16.193 -6.360 -3.605 1.00 96.19 246 GLY A CA 1
ATOM 1918 C C . GLY A 1 246 ? -15.090 -7.272 -3.063 1.00 96.19 246 GLY A C 1
ATOM 1919 O O . GLY A 1 246 ? -14.702 -7.137 -1.903 1.00 96.19 246 GLY A O 1
ATOM 1920 N N . VAL A 1 247 ? -14.527 -8.178 -3.870 1.00 97.25 247 VAL A N 1
ATOM 1921 C CA . VAL A 1 247 ? -13.439 -9.054 -3.412 1.00 97.25 247 VAL A CA 1
ATOM 1922 C C . VAL A 1 247 ? -12.115 -8.279 -3.388 1.00 97.25 247 VAL A C 1
ATOM 1924 O O . VAL A 1 247 ? -11.643 -7.787 -4.417 1.00 97.25 247 VAL A O 1
ATOM 1927 N N . ARG A 1 248 ? -11.474 -8.188 -2.215 1.00 95.44 248 ARG A N 1
ATOM 1928 C CA . ARG A 1 248 ? -10.259 -7.375 -2.001 1.00 95.44 248 ARG A CA 1
ATOM 1929 C C . ARG A 1 248 ? -9.146 -8.109 -1.252 1.00 95.44 248 ARG A C 1
ATOM 1931 O O . ARG A 1 248 ? -9.389 -9.088 -0.553 1.00 95.44 248 ARG A O 1
ATOM 1938 N N . SER A 1 249 ? -7.926 -7.572 -1.322 1.00 94.62 249 SER A N 1
ATOM 1939 C CA . SER A 1 249 ? -6.806 -7.991 -0.466 1.00 94.62 249 SER A CA 1
ATOM 1940 C C . SER A 1 249 ? -7.170 -7.948 1.021 1.00 94.62 249 SER A C 1
ATOM 1942 O O . SER A 1 249 ? -7.826 -7.002 1.482 1.00 94.62 249 SER A O 1
ATOM 1944 N N . GLY A 1 250 ? -6.676 -8.928 1.779 1.00 94.19 250 GLY A N 1
ATOM 1945 C CA . GLY A 1 250 ? -6.930 -9.063 3.214 1.00 94.19 250 GLY A CA 1
ATOM 1946 C C . GLY A 1 250 ? -8.305 -9.649 3.554 1.00 94.19 250 GLY A C 1
ATOM 1947 O O . GLY A 1 250 ? -8.663 -9.694 4.728 1.00 94.19 250 GLY A O 1
ATOM 1948 N N . MET A 1 251 ? -9.078 -10.072 2.549 1.00 95.62 251 MET A N 1
ATOM 1949 C CA . MET A 1 251 ? -10.332 -10.804 2.721 1.00 95.62 251 MET A CA 1
ATOM 1950 C C . MET A 1 251 ? -10.067 -12.318 2.705 1.00 95.62 251 MET A C 1
ATOM 1952 O O . MET A 1 251 ? -9.291 -12.780 1.864 1.00 95.62 251 MET A O 1
ATOM 1956 N N . PRO A 1 252 ? -10.720 -13.119 3.564 1.00 97.25 252 PRO A N 1
ATOM 1957 C CA . PRO A 1 252 ? -10.699 -14.571 3.430 1.00 97.25 252 PRO A CA 1
ATOM 1958 C C . PRO A 1 252 ? -11.264 -15.035 2.082 1.00 97.25 252 PRO A C 1
ATOM 1960 O O . PRO A 1 252 ? -12.318 -14.569 1.647 1.00 97.25 252 PRO A O 1
ATOM 1963 N N . GLY A 1 253 ? -10.588 -15.982 1.428 1.00 97.94 253 GLY A N 1
ATOM 1964 C CA . GLY A 1 253 ? -10.991 -16.494 0.115 1.00 97.94 253 GLY A CA 1
ATOM 1965 C C . GLY A 1 253 ? -12.395 -17.101 0.099 1.00 97.94 253 GLY A C 1
ATOM 1966 O O . GLY A 1 253 ? -13.141 -16.869 -0.851 1.00 97.94 253 GLY A O 1
ATOM 1967 N N . PHE A 1 254 ? -12.803 -17.778 1.178 1.00 97.75 254 PHE A N 1
ATOM 1968 C CA . PHE A 1 254 ? -14.153 -18.342 1.289 1.00 97.75 254 PHE A CA 1
ATOM 1969 C C . PHE A 1 254 ? -15.250 -17.262 1.308 1.00 97.75 254 PHE A C 1
ATOM 1971 O O . PHE A 1 254 ? -16.328 -17.481 0.764 1.00 97.75 254 PHE A O 1
ATOM 1978 N N . ILE A 1 255 ? -14.978 -16.079 1.877 1.00 97.62 255 ILE A N 1
ATOM 1979 C CA . ILE A 1 255 ? -15.898 -14.929 1.815 1.00 97.62 255 ILE A CA 1
ATOM 1980 C C . ILE A 1 255 ? -15.904 -14.354 0.399 1.00 97.62 255 ILE A C 1
ATOM 1982 O O . ILE A 1 255 ? -16.970 -14.094 -0.155 1.00 97.62 255 ILE A O 1
ATOM 1986 N N . GLY A 1 256 ? -14.729 -14.235 -0.226 1.00 97.62 256 GLY A N 1
ATOM 1987 C CA . GLY A 1 256 ? -14.615 -13.822 -1.625 1.00 97.6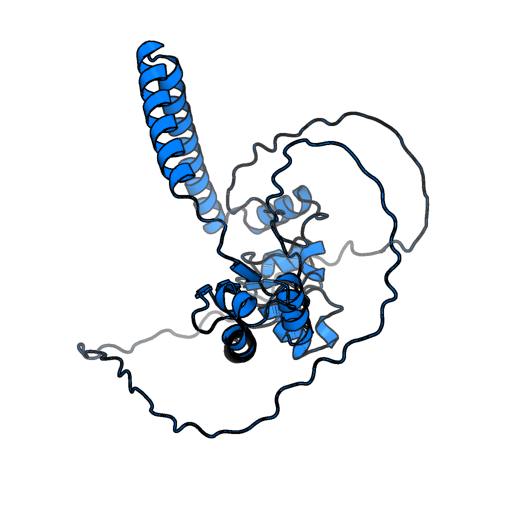2 256 GLY A CA 1
ATOM 1988 C C . GLY A 1 256 ? -15.444 -14.698 -2.570 1.00 97.62 256 GLY A C 1
ATOM 1989 O O . GLY A 1 256 ? -16.116 -14.177 -3.455 1.00 97.62 256 GLY A O 1
ATOM 1990 N N . LYS A 1 257 ? -15.470 -16.014 -2.331 1.00 98.38 257 LYS A N 1
ATOM 1991 C CA . LYS A 1 257 ? -16.310 -16.977 -3.056 1.00 98.38 257 LYS A CA 1
ATOM 1992 C C . LYS A 1 257 ? -17.811 -16.791 -2.825 1.00 98.38 257 LYS A C 1
ATOM 1994 O O . LYS A 1 257 ? -18.582 -17.058 -3.737 1.00 98.38 257 LYS A O 1
ATOM 1999 N N . LYS A 1 258 ? -18.240 -16.320 -1.649 1.00 97.94 258 LYS A N 1
ATOM 2000 C CA . LYS A 1 258 ? -19.651 -15.961 -1.410 1.00 97.94 258 LYS A CA 1
ATOM 2001 C C . LYS A 1 258 ? -20.055 -14.697 -2.170 1.00 97.94 258 LYS A C 1
ATOM 2003 O O . LYS A 1 258 ? -21.160 -14.630 -2.691 1.00 97.94 258 LYS A O 1
ATOM 2008 N N . LEU A 1 259 ? -19.154 -13.717 -2.258 1.00 97.69 259 LEU A N 1
ATOM 2009 C CA . LEU A 1 259 ? -19.372 -12.484 -3.025 1.00 97.69 259 LEU A CA 1
ATOM 2010 C C . LEU A 1 259 ? -19.354 -12.723 -4.539 1.00 97.69 259 LEU A C 1
ATOM 2012 O O . LEU A 1 259 ? -20.119 -12.111 -5.278 1.00 97.69 259 LEU A O 1
ATOM 2016 N N . CYS A 1 260 ? -18.473 -13.610 -4.997 1.00 98.06 260 CYS A N 1
ATOM 2017 C CA . CYS A 1 260 ? -18.289 -13.959 -6.397 1.00 98.06 260 CYS A CA 1
ATOM 2018 C C . CYS A 1 260 ? -18.096 -15.483 -6.513 1.00 98.06 260 CYS A C 1
ATOM 2020 O O . CYS A 1 260 ? -16.970 -15.971 -6.369 1.00 98.06 260 CYS A O 1
ATOM 2022 N N . PRO A 1 261 ? -19.165 -16.259 -6.778 1.00 98.06 261 PRO A N 1
ATOM 2023 C CA . PRO A 1 261 ? -19.081 -17.721 -6.892 1.00 98.06 261 PRO A CA 1
ATOM 2024 C C . PRO A 1 261 ? -18.068 -18.199 -7.946 1.00 98.06 261 PRO A C 1
ATOM 2026 O O . PRO A 1 261 ? -17.350 -19.187 -7.744 1.00 98.06 261 PRO A O 1
ATOM 2029 N N . GLU A 1 262 ? -17.933 -17.434 -9.032 1.00 98.06 262 GLU A N 1
ATOM 2030 C CA . GLU A 1 262 ? -16.996 -17.684 -10.133 1.00 98.06 262 GLU A CA 1
ATOM 2031 C C . GLU A 1 262 ? -15.533 -17.329 -9.807 1.00 98.06 262 GLU A C 1
ATOM 2033 O O . GLU A 1 262 ? -14.644 -17.639 -10.599 1.00 98.06 262 GLU A O 1
ATOM 2038 N N . LEU A 1 263 ? -15.245 -16.728 -8.641 1.00 98.69 263 LEU A N 1
ATOM 2039 C CA . LEU A 1 263 ? -13.903 -16.273 -8.261 1.00 98.69 263 LEU A CA 1
ATOM 2040 C C . LEU A 1 263 ? -12.880 -17.409 -8.331 1.00 98.69 263 LEU A C 1
ATOM 2042 O O . LEU A 1 263 ? -12.972 -18.388 -7.592 1.00 98.69 263 LEU A O 1
ATOM 2046 N N . ILE A 1 264 ? -11.849 -17.269 -9.150 1.00 98.69 264 ILE A N 1
ATOM 2047 C CA . ILE A 1 264 ? -10.738 -18.223 -9.178 1.00 98.69 264 ILE A CA 1
ATOM 2048 C C . ILE A 1 264 ? -9.739 -17.842 -8.078 1.00 98.69 264 ILE A C 1
ATOM 2050 O O . ILE A 1 264 ? -9.378 -16.676 -7.943 1.00 98.69 264 ILE A O 1
ATOM 2054 N N . ILE A 1 265 ? -9.282 -18.808 -7.278 1.00 98.75 265 ILE A N 1
ATOM 2055 C CA . ILE A 1 265 ? -8.237 -18.581 -6.269 1.00 98.75 265 ILE A CA 1
ATOM 2056 C C . ILE A 1 265 ? -6.953 -19.254 -6.751 1.00 98.75 265 ILE A C 1
ATOM 2058 O O . ILE A 1 265 ? -6.893 -20.477 -6.860 1.00 98.75 265 ILE A O 1
ATOM 2062 N N . VAL A 1 266 ? -5.942 -18.444 -7.048 1.00 98.62 266 VAL A N 1
ATOM 2063 C CA . VAL A 1 266 ? -4.622 -18.875 -7.519 1.00 98.62 266 VAL A CA 1
ATOM 2064 C C . VAL A 1 266 ? -3.646 -18.890 -6.334 1.00 98.62 266 VAL A C 1
ATOM 2066 O O . VAL A 1 266 ? -3.561 -17.889 -5.622 1.00 98.62 266 VAL A O 1
ATOM 2069 N N . PRO A 1 267 ? -2.894 -19.979 -6.090 1.00 98.38 267 PRO A N 1
ATOM 2070 C CA . PRO A 1 267 ? -1.882 -20.012 -5.033 1.00 98.38 267 PRO A CA 1
ATOM 2071 C C . PRO A 1 267 ? -0.763 -18.981 -5.237 1.00 98.38 267 PRO A C 1
ATOM 2073 O O . PRO A 1 267 ? -0.441 -18.608 -6.362 1.00 98.38 267 PRO A O 1
ATOM 2076 N N . ASN A 1 268 ? -0.124 -18.543 -4.151 1.00 97.81 268 ASN A N 1
ATOM 2077 C CA . ASN A 1 268 ? 1.012 -17.623 -4.230 1.00 97.81 268 ASN A CA 1
ATOM 2078 C C . ASN A 1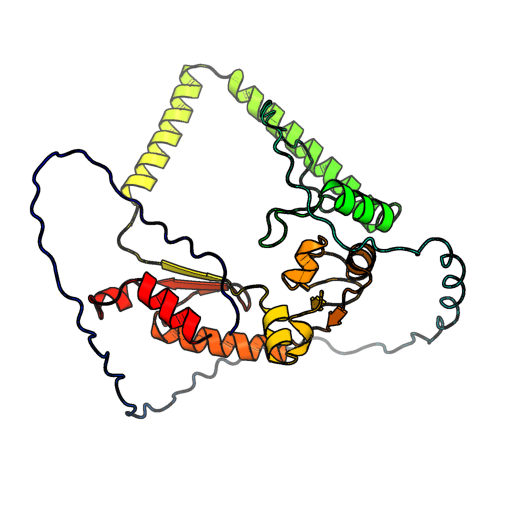 268 ? 2.245 -18.279 -4.891 1.00 97.81 268 ASN A C 1
ATOM 2080 O O . ASN A 1 268 ? 2.708 -19.318 -4.430 1.00 97.81 268 ASN A O 1
ATOM 2084 N N . ASP A 1 269 ? 2.849 -17.603 -5.874 1.00 98.00 269 ASP A N 1
ATOM 2085 C CA . ASP A 1 269 ? 4.154 -17.930 -6.469 1.00 98.00 269 ASP A CA 1
ATOM 2086 C C . ASP A 1 269 ? 5.185 -16.830 -6.151 1.00 98.00 269 ASP A C 1
ATOM 2088 O O . ASP A 1 269 ? 5.569 -16.015 -6.993 1.00 98.00 269 ASP A O 1
ATOM 2092 N N . PHE A 1 270 ? 5.637 -16.789 -4.893 1.00 98.06 270 PHE A N 1
ATOM 2093 C CA . PHE A 1 270 ? 6.629 -15.805 -4.441 1.00 98.06 270 PHE A CA 1
ATOM 2094 C C . PHE A 1 270 ? 7.917 -15.778 -5.278 1.00 98.06 270 PHE A C 1
ATOM 2096 O O . PHE A 1 270 ? 8.390 -14.675 -5.559 1.00 98.06 270 PHE A O 1
ATOM 2103 N N . PRO A 1 271 ? 8.479 -16.918 -5.731 1.00 98.50 271 PRO A N 1
ATOM 2104 C CA . PRO A 1 271 ? 9.613 -16.893 -6.648 1.00 98.50 271 PRO A CA 1
ATOM 2105 C C . PRO A 1 271 ? 9.334 -16.117 -7.943 1.00 98.50 271 PRO A C 1
ATOM 2107 O O . PRO A 1 271 ? 10.206 -15.380 -8.404 1.00 98.50 271 PRO A O 1
ATOM 2110 N N . ALA A 1 272 ? 8.146 -16.248 -8.546 1.00 98.00 272 ALA A N 1
ATOM 2111 C CA . ALA A 1 272 ? 7.781 -15.442 -9.713 1.00 98.00 272 ALA A CA 1
ATOM 2112 C C . ALA A 1 272 ? 7.653 -13.953 -9.375 1.00 98.00 272 ALA A C 1
ATOM 2114 O O . ALA A 1 272 ? 8.168 -13.120 -10.123 1.00 98.00 272 ALA A O 1
ATOM 2115 N N . TYR A 1 273 ? 7.041 -13.622 -8.237 1.00 98.44 273 TYR A N 1
ATOM 2116 C CA . TYR A 1 273 ? 6.864 -12.233 -7.801 1.00 98.44 273 TYR A CA 1
ATOM 2117 C C . TYR A 1 273 ? 8.209 -11.548 -7.543 1.00 98.44 273 TYR A C 1
ATOM 2119 O O . TYR A 1 273 ? 8.433 -10.432 -8.001 1.00 98.44 273 TYR A O 1
ATOM 2127 N N . GLN A 1 274 ? 9.148 -12.242 -6.895 1.00 98.44 274 GLN A N 1
ATOM 2128 C CA . GLN A 1 274 ? 10.506 -11.744 -6.662 1.00 98.44 274 GLN A CA 1
ATOM 2129 C C . GLN A 1 274 ? 11.277 -11.524 -7.967 1.00 98.44 274 GLN A C 1
ATOM 2131 O O . GLN A 1 274 ? 11.980 -10.524 -8.096 1.00 98.44 274 GLN A O 1
ATOM 2136 N N . ARG A 1 275 ? 11.140 -12.427 -8.950 1.00 98.12 275 ARG A N 1
ATOM 2137 C CA . ARG A 1 275 ? 11.774 -12.253 -10.268 1.00 98.12 275 ARG A CA 1
ATOM 2138 C C . ARG A 1 275 ? 11.232 -11.031 -11.005 1.00 98.12 275 ARG A C 1
ATOM 2140 O O . ARG A 1 275 ? 12.017 -10.283 -11.583 1.00 98.12 275 ARG A O 1
ATOM 2147 N N . GLU A 1 276 ? 9.917 -10.818 -10.984 1.00 97.88 276 GLU A N 1
ATOM 2148 C CA . GLU A 1 276 ? 9.324 -9.646 -11.633 1.00 97.88 276 GLU A CA 1
ATOM 2149 C C . GLU A 1 276 ? 9.711 -8.349 -10.905 1.00 97.88 276 GLU A C 1
ATOM 2151 O O . GLU A 1 276 ? 10.126 -7.394 -11.559 1.00 97.88 276 GLU A O 1
ATOM 2156 N N . ALA A 1 277 ? 9.688 -8.337 -9.568 1.00 98.00 277 ALA A N 1
ATOM 2157 C CA . ALA A 1 277 ? 10.137 -7.198 -8.766 1.00 98.00 277 ALA A CA 1
ATOM 2158 C C . ALA A 1 277 ? 11.610 -6.855 -9.040 1.00 98.00 277 ALA A C 1
ATOM 2160 O O . ALA A 1 277 ? 11.948 -5.697 -9.269 1.00 98.00 277 ALA A O 1
ATOM 2161 N N . ALA A 1 278 ? 12.490 -7.861 -9.120 1.00 97.88 278 ALA A N 1
ATOM 2162 C CA . ALA A 1 278 ? 13.897 -7.658 -9.463 1.00 97.88 278 ALA A CA 1
ATOM 2163 C C . ALA A 1 278 ? 14.076 -7.022 -10.853 1.00 97.88 278 ALA A C 1
ATOM 2165 O O . ALA A 1 278 ? 14.936 -6.157 -11.032 1.00 97.88 278 ALA A O 1
ATOM 2166 N N . ARG A 1 279 ? 13.240 -7.398 -11.833 1.00 97.38 279 ARG A N 1
ATOM 2167 C CA . ARG A 1 279 ? 13.235 -6.761 -13.158 1.00 97.38 279 ARG A CA 1
ATOM 2168 C C . ARG A 1 279 ? 12.848 -5.285 -13.058 1.00 97.38 279 ARG A C 1
A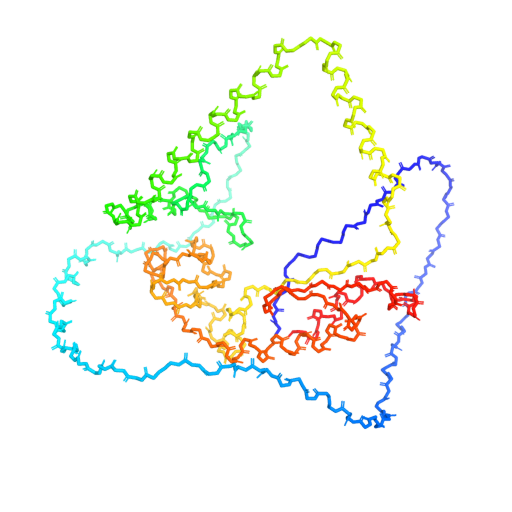TOM 2170 O O . ARG A 1 279 ? 13.546 -4.440 -13.612 1.00 97.38 279 ARG A O 1
ATOM 2177 N N . VAL A 1 280 ? 11.788 -4.971 -12.321 1.00 97.25 280 VAL A N 1
ATOM 2178 C CA . VAL A 1 280 ? 11.312 -3.592 -12.116 1.00 97.25 280 VAL A CA 1
ATOM 2179 C C . VAL A 1 280 ? 12.357 -2.750 -11.378 1.00 97.25 280 VAL A C 1
ATOM 2181 O O . VAL A 1 280 ? 12.668 -1.637 -11.796 1.00 97.25 280 VAL A O 1
ATOM 2184 N N . HIS A 1 281 ? 12.994 -3.311 -10.351 1.00 97.56 281 HIS A N 1
ATOM 2185 C CA . HIS A 1 281 ? 14.096 -2.679 -9.621 1.00 97.56 281 HIS A CA 1
ATOM 2186 C C . HIS A 1 281 ? 15.306 -2.398 -10.518 1.00 97.56 281 HIS A C 1
ATOM 2188 O O . HIS A 1 281 ? 15.932 -1.345 -10.399 1.00 97.56 281 HIS A O 1
ATOM 2194 N N . SER A 1 282 ? 15.621 -3.299 -11.456 1.00 97.62 282 SER A N 1
ATOM 2195 C CA . SER A 1 282 ? 16.703 -3.066 -12.419 1.00 97.62 282 SER A CA 1
ATOM 2196 C C . SER A 1 282 ? 16.419 -1.864 -13.326 1.00 97.62 282 SER A C 1
ATOM 2198 O O . SER A 1 282 ? 17.322 -1.070 -13.580 1.00 97.62 282 SER A O 1
ATOM 2200 N N . ILE A 1 283 ? 15.160 -1.667 -13.734 1.00 97.31 283 ILE A N 1
ATOM 2201 C CA . ILE A 1 283 ? 14.723 -0.502 -14.515 1.00 97.31 283 ILE A CA 1
ATOM 2202 C C . ILE A 1 283 ? 14.827 0.770 -13.661 1.00 97.31 283 ILE A C 1
ATOM 2204 O O . ILE A 1 283 ? 15.425 1.750 -14.109 1.00 97.31 283 ILE A O 1
ATOM 2208 N N . ALA A 1 284 ? 14.332 0.731 -12.417 1.00 97.44 284 ALA A N 1
ATOM 2209 C CA . ALA A 1 284 ? 14.397 1.845 -11.464 1.00 97.44 284 ALA A CA 1
ATOM 2210 C C . ALA A 1 284 ? 15.828 2.327 -11.204 1.00 97.44 284 ALA A C 1
ATOM 2212 O O . ALA A 1 284 ? 16.092 3.529 -11.243 1.00 97.44 284 ALA A O 1
ATOM 2213 N N . SER A 1 285 ? 16.770 1.389 -11.053 1.00 97.50 285 SER A N 1
ATOM 2214 C CA . SER A 1 285 ? 18.180 1.692 -10.778 1.00 97.50 285 SER A CA 1
ATOM 2215 C C . SER A 1 285 ? 18.867 2.556 -11.844 1.00 97.50 285 SER A C 1
ATOM 2217 O O . SER A 1 285 ? 19.898 3.166 -11.566 1.00 97.50 285 SER A O 1
ATOM 2219 N N . ARG A 1 286 ? 18.294 2.640 -13.055 1.00 96.62 286 ARG A N 1
ATOM 2220 C CA . ARG A 1 286 ? 18.800 3.493 -14.140 1.00 96.62 286 ARG A CA 1
ATOM 2221 C C . ARG A 1 286 ? 18.465 4.973 -13.931 1.00 96.62 286 ARG A C 1
ATOM 2223 O O . ARG A 1 286 ? 19.218 5.820 -14.399 1.00 96.62 286 ARG A O 1
ATOM 2230 N N . TYR A 1 287 ? 17.357 5.280 -13.251 1.00 97.31 287 TYR A N 1
ATOM 2231 C CA . TYR A 1 287 ? 16.941 6.657 -12.949 1.00 97.31 287 TYR A CA 1
ATOM 2232 C C . TYR A 1 287 ? 17.406 7.107 -11.562 1.00 97.31 287 TYR A C 1
ATOM 2234 O O . TYR A 1 287 ? 17.721 8.280 -11.367 1.00 97.31 287 TYR A O 1
ATOM 2242 N N . ASP A 1 288 ? 17.462 6.179 -10.608 1.00 98.00 288 ASP A N 1
ATOM 2243 C CA . ASP A 1 288 ? 17.986 6.407 -9.265 1.00 98.00 288 ASP A CA 1
ATOM 2244 C C . ASP A 1 288 ? 18.574 5.105 -8.710 1.00 98.00 288 ASP A C 1
ATOM 2246 O O . ASP A 1 288 ? 17.841 4.172 -8.407 1.00 98.00 288 ASP A O 1
ATOM 2250 N N . ALA A 1 289 ? 19.895 5.034 -8.538 1.00 96.75 289 ALA A N 1
ATOM 2251 C CA . ALA A 1 289 ? 20.562 3.857 -7.975 1.00 96.75 289 ALA A CA 1
ATOM 2252 C C . ALA A 1 289 ? 20.326 3.676 -6.460 1.00 96.75 289 ALA A C 1
ATOM 2254 O O . ALA A 1 289 ? 20.648 2.620 -5.915 1.00 96.75 289 ALA A O 1
ATOM 2255 N N . GLN A 1 290 ? 19.803 4.698 -5.774 1.00 97.50 290 GLN A N 1
ATOM 2256 C CA . GLN A 1 290 ? 19.555 4.714 -4.329 1.00 97.50 290 GLN A CA 1
ATOM 2257 C C . GLN A 1 290 ? 18.056 4.710 -3.994 1.00 97.50 290 GLN A C 1
ATOM 2259 O O . GLN A 1 290 ? 17.683 5.085 -2.880 1.00 97.50 290 GLN A O 1
ATOM 2264 N N . PHE A 1 291 ? 17.209 4.289 -4.941 1.00 97.75 291 PHE A N 1
ATOM 2265 C CA . PHE A 1 291 ? 15.767 4.213 -4.740 1.00 97.75 291 PHE A CA 1
ATOM 2266 C C . PHE A 1 291 ? 15.419 3.406 -3.481 1.00 97.75 291 PHE A C 1
ATOM 2268 O O . PHE A 1 291 ? 16.105 2.451 -3.106 1.00 97.75 291 PHE A O 1
ATOM 2275 N N . VAL A 1 292 ? 14.312 3.768 -2.838 1.00 98.06 292 VAL A N 1
ATOM 2276 C CA . VAL A 1 292 ? 13.801 3.053 -1.664 1.00 98.06 292 VAL A CA 1
ATOM 2277 C C . VAL A 1 292 ? 12.619 2.204 -2.094 1.00 98.06 292 VAL A C 1
ATOM 2279 O O . VAL A 1 292 ? 11.664 2.728 -2.659 1.00 98.06 292 VAL A O 1
ATOM 2282 N N . SER A 1 293 ? 12.665 0.904 -1.813 1.00 96.81 293 SER A N 1
ATOM 2283 C CA . SER A 1 293 ? 11.549 -0.015 -2.046 1.00 96.81 293 SER A CA 1
ATOM 2284 C C . SER A 1 293 ? 10.855 -0.377 -0.734 1.00 96.81 293 SER A C 1
ATOM 2286 O O . SER A 1 293 ? 11.506 -0.559 0.299 1.00 96.81 293 SER A O 1
ATOM 2288 N N . VAL A 1 294 ? 9.528 -0.479 -0.790 1.00 93.88 294 VAL A N 1
ATOM 2289 C CA . VAL A 1 294 ? 8.668 -0.948 0.297 1.00 93.88 294 VAL A CA 1
ATOM 2290 C C . VAL A 1 294 ? 7.898 -2.156 -0.234 1.00 93.88 294 VAL A C 1
ATOM 2292 O O . VAL A 1 294 ? 6.984 -2.029 -1.034 1.00 93.88 294 VAL A O 1
ATOM 2295 N N . GLY A 1 295 ? 8.282 -3.360 0.187 1.00 93.81 295 GLY A N 1
ATOM 2296 C CA . GLY A 1 295 ? 7.686 -4.587 -0.351 1.00 93.81 295 GLY A CA 1
ATOM 2297 C C . GLY A 1 295 ? 8.257 -4.983 -1.717 1.00 93.81 295 GLY A C 1
ATOM 2298 O O . GLY A 1 295 ? 9.443 -4.793 -1.969 1.00 93.81 295 GLY A O 1
ATOM 2299 N N . LEU A 1 296 ? 7.440 -5.630 -2.556 1.00 96.88 296 LEU A N 1
ATOM 2300 C CA . LEU A 1 296 ? 7.853 -6.091 -3.892 1.00 96.88 296 LEU A CA 1
ATOM 2301 C C . LEU A 1 296 ? 7.344 -5.184 -5.016 1.00 96.88 296 LEU A C 1
ATOM 2303 O O . LEU A 1 296 ? 7.855 -5.263 -6.132 1.00 96.88 296 LEU A O 1
ATOM 2307 N N . ASP A 1 297 ? 6.325 -4.377 -4.735 1.00 97.00 297 ASP A N 1
ATOM 2308 C CA . ASP A 1 297 ? 5.561 -3.626 -5.720 1.00 97.00 297 ASP A CA 1
ATOM 2309 C C . ASP A 1 297 ? 5.598 -2.116 -5.598 1.00 97.00 297 ASP A C 1
ATOM 2311 O O . ASP A 1 297 ? 5.234 -1.438 -6.561 1.00 97.00 297 ASP A O 1
ATOM 2315 N N . GLU A 1 298 ? 6.109 -1.597 -4.484 1.00 97.75 298 GLU A N 1
ATOM 2316 C CA . GLU A 1 298 ? 6.232 -0.165 -4.266 1.00 97.75 298 GLU A CA 1
ATOM 2317 C C . GLU A 1 298 ? 7.698 0.273 -4.198 1.00 97.75 298 GLU A C 1
ATOM 2319 O O . GLU A 1 298 ? 8.545 -0.339 -3.531 1.00 97.75 298 GLU A O 1
ATOM 2324 N N . LEU A 1 299 ? 8.005 1.378 -4.878 1.00 97.25 299 LEU A N 1
ATOM 2325 C CA . LEU A 1 299 ? 9.299 2.043 -4.788 1.00 97.25 299 LEU A CA 1
ATOM 2326 C C . LEU A 1 299 ? 9.189 3.556 -4.981 1.00 97.25 299 LEU A C 1
ATOM 2328 O O . LEU A 1 299 ? 8.279 4.062 -5.633 1.00 97.25 299 LEU A O 1
ATOM 2332 N N . THR A 1 300 ? 10.147 4.287 -4.423 1.00 98.06 300 THR A N 1
ATOM 2333 C CA . THR A 1 300 ? 10.285 5.736 -4.575 1.00 98.06 300 THR A CA 1
ATOM 2334 C C . THR A 1 300 ? 11.697 6.068 -5.038 1.00 98.06 300 THR A C 1
ATOM 2336 O O . THR A 1 300 ? 12.671 5.648 -4.414 1.00 98.06 300 THR A O 1
ATOM 2339 N N . MET A 1 301 ? 11.797 6.841 -6.117 1.00 97.75 301 MET A N 1
ATOM 2340 C CA . MET A 1 301 ? 13.049 7.298 -6.725 1.00 97.75 301 MET A CA 1
ATOM 2341 C C . MET A 1 301 ? 13.225 8.806 -6.527 1.00 97.75 301 MET A C 1
ATOM 2343 O O . MET A 1 301 ? 12.288 9.568 -6.781 1.00 97.75 301 MET A O 1
ATOM 2347 N N . ASP A 1 302 ? 14.423 9.249 -6.146 1.00 97.75 302 ASP A N 1
ATOM 2348 C CA . ASP A 1 302 ? 14.858 10.647 -6.243 1.00 97.75 302 ASP A CA 1
ATOM 2349 C C . ASP A 1 302 ? 15.489 10.899 -7.622 1.00 97.75 302 ASP A C 1
ATOM 2351 O O . ASP A 1 302 ? 16.698 10.776 -7.826 1.00 97.75 302 ASP A O 1
ATOM 2355 N N . VAL A 1 303 ? 14.664 11.302 -8.590 1.00 97.81 303 VAL A N 1
ATOM 2356 C CA . VAL A 1 303 ? 15.103 11.549 -9.975 1.00 97.81 303 VAL A CA 1
ATOM 2357 C C . VAL A 1 303 ? 15.731 12.934 -10.171 1.00 97.81 303 VAL A C 1
ATOM 2359 O O . VAL A 1 303 ? 15.972 13.355 -11.304 1.00 97.81 303 VAL A O 1
ATOM 2362 N N . THR A 1 304 ? 16.013 13.674 -9.091 1.00 97.38 304 THR A N 1
ATOM 2363 C CA . THR A 1 304 ? 16.564 15.039 -9.172 1.00 97.38 304 THR A CA 1
ATOM 2364 C C . THR A 1 304 ? 17.876 15.078 -9.950 1.00 97.38 304 THR A C 1
ATOM 2366 O O . THR A 1 304 ? 18.029 15.916 -10.837 1.00 97.38 304 THR A O 1
ATOM 2369 N N . LYS A 1 305 ? 18.812 14.168 -9.644 1.00 97.19 305 LYS A N 1
ATOM 2370 C CA . LYS A 1 305 ? 20.125 14.116 -10.309 1.00 97.19 305 LYS A CA 1
ATOM 2371 C C . LYS A 1 305 ? 19.994 13.746 -11.784 1.00 97.19 305 LYS A C 1
ATOM 2373 O O . LYS A 1 305 ? 20.585 14.408 -12.629 1.00 97.19 305 LYS A O 1
ATOM 2378 N N . TYR A 1 306 ? 19.162 12.753 -12.089 1.00 97.56 306 TYR A N 1
ATOM 2379 C CA . TYR A 1 306 ? 18.904 12.328 -13.463 1.00 97.56 306 TYR A CA 1
ATOM 2380 C C . TYR A 1 306 ? 18.372 13.487 -14.318 1.00 97.56 306 TYR A C 1
ATOM 2382 O O . TYR A 1 306 ? 18.848 13.736 -15.419 1.00 97.56 306 TYR A O 1
ATOM 2390 N N . LEU A 1 307 ? 17.429 14.268 -13.789 1.00 97.31 307 LEU A N 1
ATOM 2391 C CA . LEU A 1 307 ? 16.858 15.412 -14.507 1.00 97.31 307 LEU A CA 1
ATOM 2392 C C . LEU A 1 307 ? 17.838 16.587 -14.665 1.00 97.31 307 LEU A C 1
ATOM 2394 O O . LEU A 1 307 ? 17.681 17.385 -15.586 1.00 97.31 307 LEU A O 1
ATOM 2398 N N . GLN A 1 308 ? 18.840 16.709 -13.789 1.00 96.62 308 GLN A N 1
ATOM 2399 C CA . GLN A 1 308 ? 19.927 17.683 -13.951 1.00 96.62 308 GLN A CA 1
ATOM 2400 C C . GLN A 1 308 ? 20.889 17.274 -15.072 1.00 96.62 308 GLN A C 1
ATOM 2402 O O . GLN A 1 308 ? 21.349 18.134 -15.819 1.00 96.62 308 GLN A O 1
ATOM 2407 N N . GLU A 1 309 ? 21.174 15.977 -15.200 1.00 97.56 309 GLU A N 1
ATOM 2408 C CA . GLU A 1 309 ? 22.021 15.424 -16.263 1.00 97.56 309 GLU A CA 1
ATOM 2409 C C . GLU A 1 309 ? 21.317 15.444 -17.631 1.00 97.56 309 GLU A C 1
ATOM 2411 O O . GLU A 1 309 ? 21.940 15.738 -18.652 1.00 97.56 309 GLU A O 1
ATOM 2416 N N . PHE A 1 310 ? 19.999 15.218 -17.645 1.00 96.94 310 PHE A N 1
ATOM 2417 C CA . PHE A 1 310 ? 19.173 15.159 -18.853 1.00 96.94 310 PHE A CA 1
ATOM 2418 C C . PHE A 1 310 ? 18.069 16.237 -18.851 1.00 96.94 310 PHE A C 1
ATOM 2420 O O . PHE A 1 310 ? 16.887 15.914 -18.730 1.00 96.94 310 PHE A O 1
ATOM 2427 N N . PRO A 1 311 ? 18.404 17.528 -19.047 1.00 94.50 311 PRO A N 1
ATOM 2428 C CA . PRO A 1 311 ? 17.463 18.644 -18.874 1.00 94.50 311 PRO A CA 1
ATOM 2429 C C . PRO A 1 311 ? 16.318 18.694 -19.899 1.00 94.50 311 PRO A C 1
ATOM 2431 O O . PRO A 1 311 ? 15.336 19.402 -19.687 1.00 94.50 311 PRO A O 1
ATOM 2434 N N . ALA A 1 312 ? 16.429 17.965 -21.015 1.00 96.69 312 ALA A N 1
ATOM 2435 C CA . ALA A 1 312 ? 15.353 17.825 -22.000 1.00 96.69 312 ALA A CA 1
ATOM 2436 C C . ALA A 1 312 ? 14.273 16.810 -21.577 1.00 96.69 312 ALA A C 1
ATOM 2438 O O . ALA A 1 312 ? 13.211 16.766 -22.193 1.00 96.69 312 ALA A O 1
ATOM 2439 N N . VAL A 1 313 ? 14.545 15.995 -20.553 1.00 96.38 313 VAL A N 1
ATOM 2440 C CA . VAL A 1 313 ? 13.639 14.971 -20.026 1.00 96.38 313 VAL A CA 1
ATOM 2441 C C . VAL A 1 313 ? 12.875 15.550 -18.839 1.00 96.38 313 VAL A C 1
ATOM 2443 O O . VAL A 1 313 ? 13.441 16.208 -17.968 1.00 96.38 313 VAL A O 1
ATOM 2446 N N . SER A 1 314 ? 11.573 15.296 -18.771 1.00 95.38 314 SER A N 1
ATOM 2447 C CA . SER A 1 314 ? 10.751 15.611 -17.605 1.00 95.38 314 SER A CA 1
ATOM 2448 C C . SER A 1 314 ? 10.525 14.375 -16.726 1.00 95.38 314 SER A C 1
ATOM 2450 O O . SER A 1 314 ? 10.625 13.238 -17.178 1.00 95.38 314 SER A O 1
ATOM 2452 N N . ALA A 1 315 ? 10.133 14.567 -15.459 1.00 93.75 315 ALA A N 1
ATOM 2453 C CA . ALA A 1 315 ? 9.720 13.439 -14.610 1.00 93.75 315 ALA A CA 1
ATOM 2454 C C . ALA A 1 315 ? 8.517 12.670 -15.190 1.00 93.75 315 ALA A C 1
ATOM 2456 O O . ALA A 1 315 ? 8.366 11.481 -14.932 1.00 93.75 315 ALA A O 1
ATOM 2457 N N . SER A 1 316 ? 7.670 13.342 -15.978 1.00 94.06 316 SER A N 1
ATOM 2458 C CA . SER A 1 316 ? 6.570 12.691 -16.691 1.00 94.06 316 SER A CA 1
ATOM 2459 C C . SER A 1 316 ? 7.100 11.764 -17.782 1.00 94.06 316 SER A C 1
ATOM 2461 O O . SER A 1 316 ? 6.570 10.674 -17.953 1.00 94.06 316 SER A O 1
ATOM 2463 N N . ASP A 1 317 ? 8.154 12.155 -18.497 1.00 96.56 317 ASP A N 1
ATOM 2464 C CA . ASP A 1 317 ? 8.771 11.301 -19.518 1.00 96.56 317 ASP A CA 1
ATOM 2465 C C . ASP A 1 317 ? 9.404 10.063 -18.879 1.00 96.56 317 ASP A C 1
ATOM 2467 O O . ASP A 1 317 ? 9.169 8.960 -19.357 1.00 96.56 317 ASP A O 1
ATOM 2471 N N . ILE A 1 318 ? 10.093 10.223 -17.739 1.00 96.25 318 ILE A N 1
ATOM 2472 C CA . ILE A 1 318 ? 10.612 9.091 -16.948 1.00 96.25 318 ILE A CA 1
ATOM 2473 C C . ILE A 1 318 ? 9.477 8.137 -16.556 1.00 96.25 318 ILE A C 1
ATOM 2475 O O . ILE A 1 318 ? 9.612 6.927 -16.694 1.00 96.25 318 ILE A O 1
ATOM 2479 N N . ALA A 1 319 ? 8.347 8.666 -16.080 1.00 92.88 319 ALA A N 1
ATOM 2480 C CA . ALA A 1 319 ? 7.202 7.849 -15.690 1.00 92.88 319 ALA A CA 1
ATOM 2481 C C . ALA A 1 319 ? 6.579 7.079 -16.872 1.00 92.88 319 ALA A C 1
ATOM 2483 O O . ALA A 1 319 ? 6.157 5.935 -16.694 1.00 92.88 319 ALA A O 1
ATOM 2484 N N . HIS A 1 320 ? 6.512 7.685 -18.063 1.00 94.56 320 HIS A N 1
ATOM 2485 C CA . HIS A 1 320 ? 6.034 7.007 -19.274 1.00 94.56 320 HIS A CA 1
ATOM 2486 C C . HIS A 1 320 ? 7.013 5.929 -19.741 1.00 94.56 320 HIS A C 1
ATOM 2488 O O . HIS A 1 320 ? 6.592 4.795 -19.942 1.00 94.56 320 HIS A O 1
ATOM 2494 N N . ASP A 1 321 ? 8.302 6.257 -19.823 1.00 95.25 321 ASP A N 1
ATOM 2495 C CA . ASP A 1 321 ? 9.368 5.324 -20.204 1.00 95.25 321 ASP A CA 1
ATOM 2496 C C . ASP A 1 321 ? 9.396 4.105 -19.268 1.00 95.25 321 ASP A C 1
ATOM 2498 O O . ASP A 1 321 ? 9.366 2.957 -19.709 1.00 95.25 321 ASP A O 1
ATOM 2502 N N . PHE A 1 322 ? 9.305 4.347 -17.956 1.00 94.12 322 PHE A N 1
ATOM 2503 C CA . PHE A 1 322 ? 9.204 3.284 -16.959 1.00 94.12 322 PHE A CA 1
ATOM 2504 C C . PHE A 1 322 ? 7.976 2.395 -17.188 1.00 94.12 322 PHE A C 1
ATOM 2506 O O . PHE A 1 322 ? 8.080 1.172 -17.133 1.00 94.12 322 PHE A O 1
ATOM 2513 N N . ARG A 1 323 ? 6.803 2.993 -17.442 1.00 91.50 323 ARG A N 1
ATOM 2514 C CA . ARG A 1 323 ? 5.564 2.242 -17.689 1.00 91.50 323 ARG A CA 1
ATOM 2515 C C . ARG A 1 323 ? 5.660 1.388 -18.953 1.00 91.50 323 ARG A C 1
ATOM 2517 O O . ARG A 1 323 ? 5.155 0.271 -18.946 1.00 91.50 323 ARG A O 1
ATOM 2524 N N . ASP A 1 324 ? 6.260 1.906 -20.017 1.00 93.62 324 ASP A N 1
ATOM 2525 C CA . ASP A 1 324 ? 6.346 1.202 -21.298 1.00 93.62 324 ASP A CA 1
ATOM 2526 C C . ASP A 1 324 ? 7.294 -0.006 -21.229 1.00 93.62 324 ASP A C 1
ATOM 2528 O O . ASP A 1 324 ? 7.091 -0.999 -21.934 1.00 93.62 324 ASP A O 1
ATOM 2532 N N . GLU A 1 325 ? 8.296 0.040 -20.348 1.00 92.62 325 GLU A N 1
ATOM 2533 C CA . GLU A 1 325 ? 9.230 -1.068 -20.137 1.00 92.62 325 GLU A CA 1
ATOM 2534 C C . GLU A 1 325 ? 8.709 -2.177 -19.203 1.00 92.62 325 GLU A C 1
ATOM 2536 O O . GLU A 1 325 ? 9.242 -3.297 -19.231 1.00 92.62 325 GLU A O 1
ATOM 2541 N N . VAL A 1 326 ? 7.679 -1.919 -18.387 1.00 86.94 326 VAL A N 1
ATOM 2542 C CA . VAL A 1 326 ? 7.134 -2.874 -17.395 1.00 86.94 326 VAL A CA 1
ATOM 2543 C C . VAL A 1 326 ? 5.968 -3.715 -17.946 1.00 86.94 326 VAL A C 1
ATOM 2545 O O . VAL A 1 326 ? 6.126 -4.960 -17.975 1.00 86.94 326 VAL A O 1
#

InterPro domains:
  IPR001126 UmuC domain [PF00817] (205-326)
  IPR001126 UmuC domain [PS50173] (202-326)
  IPR043128 Reverse transcriptase/Diguanylate cyclase domain [G3DSA:3.30.70.270] (263-326)
  IPR043502 DNA/RNA polymerase superfamily [SSF56672] (176-316)
  IPR050116 DNA polymerase type-Y [PTHR11076] (115-326)

pLDDT: mean 73.1, std 30.75, range [24.78, 98.75]

Organism: Leishmania braziliensis (NCBI:txid5660)

Sequence (326 aa):
MLRLSRFVASTVSSKGLARASKQTEKRDLHPVAAKKPSAATAATVVTPSAAWHVSPSMSPAARDHYSNSHAADFEADSAALEAHAHAAPQDSHNLQTHTGMNGAQHQDHRSAGKLNFDASKAGLQQVNKDYVEHVIEEASKGSAFYQKEQRLEETRRRKAEELQEKAKSFDSISTAEKQKIKAMVDTMVDELEATRDLRRRYIHIDMDMFYAAVEEKKTPSLREKPFGVGSQQMLSTTNYIARQYGVRSGMPGFIGKKLCPELIIVPNDFPAYQREAARVHSIASRYDAQFVSVGLDELTMDVTKYLQEFPAVSASDIAHDFRDEV